Protein AF-A0A7R9FS20-F1 (afdb_monomer)

Secondary structure (DSSP, 8-state):
-B-STTS-SPPPEEPTTGGGS-TTEEEEESTTSEEEEEEEEEEETTEEEEEEEEEESSTT--EEEEEE-TTS-EE-S-SSS-SSTT--TTSS----EEEEE--TTSSTT-SS---EEEETTSEEEE--TTS--EEEESSSSTTEEEEEE-S-BTTB---TTSPPEEEEEEEE-SSHHHHHHHHS-----S-TTS-TT---TT-----S--S--SHHHHHHHHHHHHHHH-GGG--S-----TT-

Foldseek 3Di:
DAWQPPLPPDDWDWDPCPVVDDPQWTWTDSPQAKIWIWGFDDCDPQKTKIKIKMWGSDFQRKTKDKDALPPWFKDDLADLDDGRQQPDPPPPDRNWDEWDKSDACDDRRHHDGFQWMATQQFKMKHFDPVATWTWIACYPDHNIIMIMDGDDDPPDHDPRPDMHMGMMMMMGGNGNVVCCVPVPPPPCPPDPPDPPPPDDPPDDDPPDDQPDPDPVSVVVVQVVCCVVPNPVPRDPDDDDDPVD

Mean predicted aligned error: 13.97 Å

Organism: NCBI:txid69355

Structure (mmCIF, N/CA/C/O backbone):
data_AF-A0A7R9FS20-F1
#
_entry.id   AF-A0A7R9FS20-F1
#
loop_
_atom_site.group_PDB
_atom_site.id
_atom_site.type_symbol
_atom_site.label_atom_id
_atom_site.label_alt_id
_atom_site.label_comp_id
_atom_site.label_asym_id
_atom_site.label_entity_id
_atom_site.label_seq_id
_atom_site.pdbx_PDB_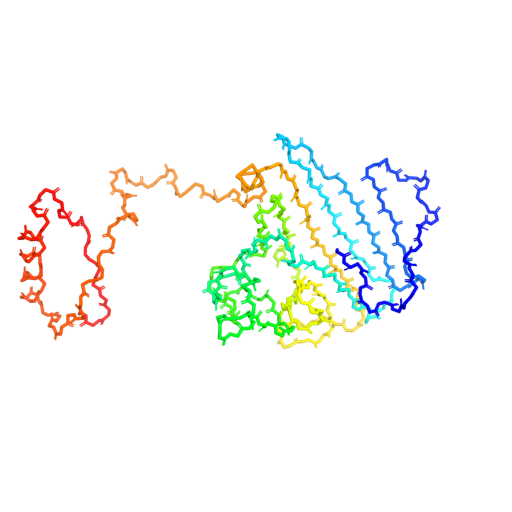ins_code
_atom_site.Cartn_x
_atom_site.Cartn_y
_atom_site.Cartn_z
_atom_site.occupancy
_atom_site.B_iso_or_equiv
_atom_site.auth_seq_id
_atom_site.auth_comp_id
_atom_site.auth_asym_id
_atom_site.auth_atom_id
_atom_site.pdbx_PDB_model_num
ATOM 1 N N . MET A 1 1 ? 0.265 -12.684 -0.802 1.00 81.12 1 MET A N 1
ATOM 2 C CA . MET A 1 1 ? -0.483 -11.512 -0.305 1.00 81.12 1 MET A CA 1
ATOM 3 C C . MET A 1 1 ? -1.333 -11.997 0.846 1.00 81.12 1 MET A C 1
ATOM 5 O O . MET A 1 1 ? -1.992 -13.017 0.682 1.00 81.12 1 MET A O 1
ATOM 9 N N . HIS A 1 2 ? -1.254 -11.333 1.994 1.00 85.38 2 HIS A N 1
ATOM 10 C CA . HIS A 1 2 ? -2.015 -11.657 3.199 1.00 85.38 2 HIS A CA 1
ATOM 11 C C . HIS A 1 2 ? -2.967 -10.495 3.482 1.00 85.38 2 HIS A C 1
ATOM 13 O O . HIS A 1 2 ? -2.518 -9.364 3.654 1.00 85.38 2 HIS A O 1
ATOM 19 N N . LEU A 1 3 ? -4.266 -10.784 3.455 1.00 88.12 3 LEU A N 1
ATOM 20 C CA . LEU A 1 3 ? -5.351 -9.815 3.598 1.00 88.12 3 LEU A CA 1
ATOM 21 C C . LEU A 1 3 ? -5.913 -9.837 5.022 1.00 88.12 3 LEU A C 1
ATOM 23 O O . LEU A 1 3 ? -6.064 -10.919 5.592 1.00 88.12 3 LEU A O 1
ATOM 27 N N . GLY A 1 4 ? -6.270 -8.675 5.570 1.00 86.44 4 GLY A N 1
ATOM 28 C CA . GLY A 1 4 ? -6.985 -8.582 6.847 1.00 86.44 4 GLY A CA 1
ATOM 29 C C . GLY A 1 4 ? -6.165 -9.063 8.048 1.00 86.44 4 GLY A C 1
ATOM 30 O O . GLY A 1 4 ? -6.700 -9.651 8.993 1.00 86.44 4 GLY A O 1
ATOM 31 N N . MET A 1 5 ? -4.850 -8.851 8.005 1.00 87.50 5 MET A N 1
ATOM 32 C CA . MET A 1 5 ? -3.914 -9.261 9.050 1.00 87.50 5 MET A CA 1
ATOM 33 C C . MET A 1 5 ? -4.294 -8.623 10.392 1.00 87.50 5 MET A C 1
ATOM 35 O O . MET A 1 5 ? -4.347 -7.404 10.519 1.00 87.50 5 MET A O 1
ATOM 39 N N . GLY A 1 6 ? -4.507 -9.446 11.423 1.00 84.19 6 GLY A N 1
ATOM 40 C CA . GLY A 1 6 ? -4.863 -8.974 12.768 1.00 84.19 6 GLY A CA 1
ATOM 41 C C . GLY A 1 6 ? -6.366 -8.927 13.073 1.00 84.19 6 GLY A C 1
ATOM 42 O O . GLY A 1 6 ? -6.729 -8.699 14.224 1.00 84.19 6 GLY A O 1
ATOM 43 N N . LEU A 1 7 ? -7.250 -9.255 12.120 1.00 85.56 7 LEU A N 1
ATOM 44 C CA . LEU A 1 7 ? -8.707 -9.309 12.350 1.00 85.56 7 LEU A CA 1
ATOM 45 C C . LEU A 1 7 ? -9.173 -10.516 13.202 1.00 85.56 7 LEU A C 1
ATOM 47 O O . LEU A 1 7 ? -10.363 -10.672 13.499 1.00 85.56 7 LEU A O 1
ATOM 51 N N . GLY A 1 8 ? -8.233 -11.327 13.694 1.00 69.12 8 GLY A N 1
ATOM 52 C CA . GLY A 1 8 ? -8.472 -12.608 14.363 1.00 69.12 8 GLY A CA 1
ATOM 53 C C . GLY A 1 8 ? -8.494 -13.737 13.336 1.00 69.12 8 GLY A C 1
ATOM 54 O O . GLY A 1 8 ? -9.035 -13.549 12.256 1.00 69.12 8 GLY A O 1
ATOM 55 N N . GLY A 1 9 ? -7.864 -14.873 13.660 1.00 59.88 9 GLY A N 1
ATOM 56 C CA . GLY A 1 9 ? -7.482 -15.964 12.741 1.00 59.88 9 GLY A CA 1
ATOM 57 C C . GLY A 1 9 ? -8.604 -16.734 12.027 1.00 59.88 9 GLY A C 1
ATOM 58 O O . GLY A 1 9 ? -8.406 -17.885 11.654 1.00 59.88 9 GLY A O 1
ATOM 59 N N . ASP A 1 10 ? -9.768 -16.125 11.841 1.00 60.00 10 ASP A N 1
ATOM 60 C CA . ASP A 1 10 ? -10.821 -16.614 10.969 1.00 60.00 10 ASP A CA 1
ATOM 61 C C . ASP A 1 10 ? -10.577 -16.110 9.539 1.00 60.00 10 ASP A C 1
ATOM 63 O O . ASP A 1 10 ? -10.312 -14.927 9.315 1.00 60.00 10 ASP A O 1
ATOM 67 N N . ALA A 1 11 ? -10.676 -17.007 8.559 1.00 69.81 11 ALA A N 1
ATOM 68 C CA . ALA A 1 11 ? -10.697 -16.613 7.156 1.00 69.81 11 ALA A CA 1
ATOM 69 C C . ALA A 1 11 ? -11.944 -15.756 6.875 1.00 69.81 11 ALA A C 1
ATOM 71 O O . ALA A 1 11 ? -13.022 -16.032 7.409 1.00 69.81 11 ALA A O 1
ATOM 72 N N . GLY A 1 12 ? -11.798 -14.733 6.031 1.00 77.50 12 GLY A N 1
ATOM 73 C CA . GLY A 1 12 ? -12.931 -13.938 5.567 1.00 77.50 12 GLY A CA 1
ATOM 74 C C . GLY A 1 12 ? -13.956 -14.827 4.871 1.00 77.50 12 GLY A C 1
ATOM 75 O O . GLY A 1 12 ? -13.600 -15.684 4.061 1.00 77.50 12 GLY A O 1
ATOM 76 N N . LEU A 1 13 ? -15.230 -14.643 5.206 1.00 85.25 13 LEU A N 1
ATOM 77 C CA . LEU A 1 13 ? -16.336 -15.366 4.584 1.00 85.25 13 LEU A CA 1
ATOM 78 C C . LEU A 1 13 ? -16.954 -14.503 3.491 1.00 85.25 13 LEU A C 1
ATOM 80 O O . LEU A 1 13 ? -17.010 -13.284 3.635 1.00 85.25 13 LEU A O 1
ATOM 84 N N . LEU A 1 14 ? -17.455 -15.122 2.420 1.00 85.00 14 LEU A N 1
ATOM 85 C CA . LEU A 1 14 ? -18.221 -14.397 1.406 1.00 85.00 14 LEU A CA 1
ATOM 86 C C . LEU A 1 14 ? -19.416 -13.687 2.050 1.00 85.00 14 LEU A C 1
ATOM 88 O O . LEU A 1 14 ? -20.112 -14.251 2.899 1.00 85.00 14 LEU A O 1
ATOM 92 N N . CYS A 1 15 ? -19.666 -12.452 1.629 1.00 84.81 15 CYS A N 1
ATOM 93 C CA . CYS A 1 15 ? -20.813 -11.692 2.106 1.00 84.81 15 CYS A CA 1
ATOM 94 C C . CYS A 1 15 ? -22.130 -12.366 1.691 1.00 84.81 15 CYS A C 1
ATOM 96 O O . CYS A 1 15 ? -22.257 -12.885 0.583 1.00 84.81 15 CYS A O 1
ATOM 98 N N . LEU A 1 16 ? -23.161 -12.273 2.538 1.00 72.06 16 LEU A N 1
ATOM 99 C CA . LEU A 1 16 ? -24.492 -12.835 2.252 1.00 72.06 16 LEU A CA 1
ATOM 100 C C . LEU A 1 16 ? -25.106 -12.308 0.941 1.00 72.06 16 LEU A C 1
ATOM 102 O O . LEU A 1 16 ? -25.859 -13.018 0.284 1.00 72.06 16 LEU A O 1
ATOM 106 N N . ARG A 1 17 ? -24.763 -11.072 0.550 1.00 67.31 17 ARG A N 1
ATOM 107 C CA . ARG A 1 17 ? -25.214 -10.419 -0.690 1.00 67.31 17 ARG A CA 1
ATOM 108 C C . ARG A 1 17 ? -24.278 -10.608 -1.887 1.00 67.31 17 ARG A C 1
ATOM 110 O O . ARG A 1 17 ? -24.444 -9.926 -2.887 1.00 67.31 17 ARG A O 1
ATOM 117 N N . GLN A 1 18 ? -23.338 -11.553 -1.836 1.00 64.06 18 GLN A N 1
ATOM 118 C CA . GLN A 1 18 ? -22.478 -11.848 -2.990 1.00 64.06 18 GLN A CA 1
ATOM 119 C C . GLN A 1 18 ? -23.288 -12.202 -4.252 1.00 64.06 18 GLN A C 1
ATOM 121 O O . GLN A 1 18 ? -22.828 -11.957 -5.357 1.00 64.06 18 GLN A O 1
ATOM 126 N N . MET A 1 19 ? -24.510 -12.728 -4.101 1.00 55.50 19 MET A N 1
ATOM 127 C CA . MET A 1 19 ? -25.401 -13.054 -5.223 1.00 55.50 19 MET A CA 1
ATOM 128 C C . MET A 1 19 ? -25.997 -11.823 -5.939 1.00 55.50 19 MET A C 1
ATOM 130 O O . MET A 1 19 ? -26.612 -11.992 -6.986 1.00 55.50 19 MET A O 1
ATOM 134 N N . GLU A 1 20 ? -25.847 -10.614 -5.384 1.00 60.91 20 GLU A N 1
ATOM 135 C CA . GLU A 1 20 ? -26.300 -9.343 -5.981 1.00 60.91 20 GLU A CA 1
ATOM 136 C C . GLU A 1 20 ? -25.153 -8.531 -6.608 1.00 60.91 20 GLU A C 1
ATOM 138 O O . GLU A 1 20 ? -25.411 -7.499 -7.226 1.00 60.91 20 GLU A O 1
ATOM 143 N N . LEU A 1 21 ? -23.902 -8.965 -6.424 1.00 64.00 21 LEU A N 1
ATOM 144 C CA . LEU A 1 21 ? -22.720 -8.298 -6.967 1.00 64.00 21 LEU A CA 1
ATOM 145 C C . LEU A 1 21 ? -22.446 -8.773 -8.397 1.00 64.00 21 LEU A C 1
ATOM 147 O O . LEU A 1 21 ? -22.788 -9.902 -8.760 1.00 64.00 21 LEU A O 1
ATOM 151 N N . ASP A 1 22 ? -21.841 -7.904 -9.205 1.00 68.50 22 ASP A N 1
ATOM 152 C CA . ASP A 1 22 ? -21.442 -8.262 -10.568 1.00 68.50 22 ASP A CA 1
ATOM 153 C C . ASP A 1 22 ? -20.325 -9.327 -10.545 1.00 68.50 22 ASP A C 1
ATOM 155 O O . ASP A 1 22 ? -19.654 -9.525 -9.529 1.00 68.50 22 ASP A O 1
ATOM 159 N N . TYR A 1 23 ? -20.087 -10.017 -11.665 1.00 66.38 23 TYR A N 1
ATOM 160 C CA . TYR A 1 23 ? -19.041 -11.054 -11.761 1.00 66.38 23 TYR A CA 1
ATOM 161 C C . TYR A 1 23 ? -17.629 -10.525 -11.456 1.00 66.38 23 TYR A C 1
ATOM 163 O O . TYR A 1 23 ? -16.744 -11.295 -11.081 1.00 66.38 23 TYR A O 1
ATOM 171 N N . ASP A 1 24 ? -17.447 -9.216 -11.592 1.00 75.25 24 ASP A N 1
ATOM 172 C CA . ASP A 1 24 ? -16.195 -8.491 -11.407 1.00 75.25 24 ASP A CA 1
ATOM 173 C C . ASP A 1 24 ? -16.013 -7.938 -9.980 1.00 75.25 24 ASP A C 1
ATOM 175 O O . ASP A 1 24 ? -15.062 -7.195 -9.711 1.00 75.25 24 ASP A O 1
ATOM 179 N N . GLU A 1 25 ? -16.906 -8.302 -9.053 1.00 81.19 25 GLU A N 1
ATOM 180 C CA . GLU A 1 25 ? -16.919 -7.818 -7.676 1.00 81.19 25 GLU A CA 1
ATOM 181 C C . GLU A 1 25 ? -16.929 -8.965 -6.651 1.00 81.19 25 GLU A C 1
ATOM 183 O O . GLU A 1 25 ? -17.726 -9.902 -6.697 1.00 81.19 25 GLU A O 1
ATOM 188 N N . LEU A 1 26 ? -16.048 -8.875 -5.657 1.00 84.88 26 LEU A N 1
ATOM 189 C CA . LEU A 1 26 ? -15.934 -9.818 -4.547 1.00 84.88 26 LEU A CA 1
ATOM 190 C C . LEU A 1 26 ? -16.144 -9.087 -3.223 1.00 84.88 26 LEU A C 1
ATOM 192 O O . LEU A 1 26 ? -15.509 -8.069 -2.962 1.00 84.88 26 LEU A O 1
ATOM 196 N N . CYS A 1 27 ? -16.975 -9.649 -2.351 1.00 87.75 27 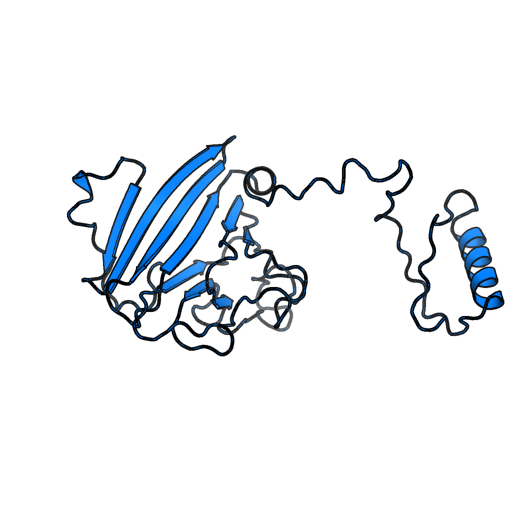CYS A N 1
ATOM 197 C CA . CYS A 1 27 ? -17.179 -9.162 -0.996 1.00 87.75 27 CYS A CA 1
ATOM 198 C C . CYS A 1 27 ? -16.848 -10.248 0.027 1.00 87.75 27 CYS A C 1
ATOM 200 O O . CYS A 1 27 ? -17.404 -11.350 -0.007 1.00 87.75 27 CYS A O 1
ATOM 202 N N . MET A 1 28 ? -15.979 -9.909 0.978 1.00 87.62 28 MET A N 1
ATOM 203 C CA . MET A 1 28 ? -15.621 -10.760 2.111 1.00 87.62 28 MET A CA 1
ATOM 204 C C . MET A 1 28 ? -15.824 -10.026 3.435 1.00 87.62 28 MET A C 1
ATOM 206 O O . MET A 1 28 ? -15.574 -8.828 3.532 1.00 87.62 28 MET A O 1
ATOM 210 N N . GLU A 1 29 ? -16.244 -10.738 4.476 1.00 88.69 29 GLU A N 1
ATOM 211 C CA . GLU A 1 29 ? -16.483 -10.190 5.809 1.00 88.69 29 GLU A CA 1
ATOM 212 C C . GLU A 1 29 ? -15.820 -11.034 6.907 1.00 88.69 29 GLU A C 1
ATOM 214 O O . GLU A 1 29 ? -15.874 -12.266 6.903 1.00 88.69 29 GLU A O 1
ATOM 219 N N . TRP A 1 30 ? -15.235 -10.352 7.894 1.00 89.81 30 TRP A N 1
ATOM 220 C CA . TRP A 1 30 ? -14.605 -10.948 9.072 1.00 89.81 30 TRP A CA 1
ATOM 221 C C . TRP A 1 30 ? -15.510 -10.823 10.295 1.00 89.81 30 TRP A C 1
ATOM 223 O O . TRP A 1 30 ? -15.306 -9.950 11.137 1.00 89.81 30 TRP A O 1
ATOM 233 N N . LYS A 1 31 ? -16.524 -11.697 10.391 1.00 84.94 31 LYS A N 1
ATOM 234 C CA . LYS A 1 31 ? -17.431 -11.838 11.554 1.00 84.94 31 LYS A CA 1
ATOM 235 C C . LYS A 1 31 ? -17.919 -10.492 12.123 1.00 84.94 31 LYS A C 1
ATOM 237 O O . LYS A 1 31 ? -17.830 -10.257 13.327 1.00 84.94 31 LYS A O 1
ATOM 242 N N . GLY A 1 32 ? -18.386 -9.591 11.259 1.00 85.06 32 GLY A N 1
ATOM 243 C CA . GLY A 1 32 ? -18.883 -8.281 11.679 1.00 85.06 32 GLY A CA 1
ATOM 244 C C . GLY A 1 32 ? -17.826 -7.289 12.184 1.00 85.06 32 GLY A C 1
ATOM 245 O O . GLY A 1 32 ? -18.211 -6.274 12.749 1.00 85.06 32 GLY A O 1
ATOM 246 N N . LYS A 1 33 ? -16.520 -7.543 12.006 1.00 89.50 33 LYS A N 1
ATOM 247 C CA . LYS A 1 33 ? -15.437 -6.600 12.357 1.00 89.50 33 LYS A CA 1
ATOM 248 C C . LYS A 1 33 ? -15.048 -5.693 11.198 1.00 89.50 33 LYS A C 1
ATOM 250 O O . LYS A 1 33 ? -14.906 -4.487 11.367 1.00 89.50 33 LYS A O 1
ATOM 255 N N . ALA A 1 34 ? -14.883 -6.284 10.021 1.00 92.44 34 ALA A N 1
ATOM 256 C CA . ALA A 1 34 ? -14.454 -5.596 8.815 1.00 92.44 34 ALA A CA 1
ATOM 257 C C . ALA A 1 34 ? -15.041 -6.273 7.583 1.00 92.44 34 ALA A C 1
ATOM 259 O O . ALA A 1 34 ? -15.314 -7.479 7.594 1.00 92.44 34 ALA A O 1
ATOM 260 N N . ARG A 1 35 ? -15.183 -5.495 6.516 1.00 92.88 35 ARG A N 1
ATOM 261 C CA . ARG A 1 35 ? -15.602 -5.968 5.205 1.00 92.88 35 ARG A CA 1
ATOM 262 C C . ARG A 1 35 ? -14.622 -5.489 4.144 1.00 92.88 35 ARG A C 1
ATOM 264 O O . ARG A 1 35 ? -14.242 -4.323 4.150 1.00 92.88 35 ARG A O 1
ATOM 271 N N . LEU A 1 36 ? -14.247 -6.385 3.242 1.00 91.00 36 LEU A N 1
ATOM 272 C CA . LEU A 1 36 ? -13.442 -6.098 2.066 1.00 91.00 36 LEU A CA 1
ATOM 273 C C . LEU A 1 36 ? -14.316 -6.212 0.823 1.00 91.00 36 LEU A C 1
ATOM 275 O O . LEU A 1 36 ? -14.930 -7.253 0.591 1.00 91.00 36 LEU A O 1
ATOM 279 N N . TYR A 1 37 ? -14.303 -5.164 0.012 1.00 90.75 37 TYR A N 1
ATOM 280 C CA . TYR A 1 37 ? -14.800 -5.171 -1.353 1.00 90.75 37 TYR A CA 1
ATOM 281 C C . TYR A 1 37 ? -13.616 -5.145 -2.316 1.00 90.75 37 TYR A C 1
ATOM 283 O O . TYR A 1 37 ? -12.737 -4.292 -2.192 1.00 90.75 37 TYR A O 1
ATOM 291 N N . VAL A 1 38 ? -13.594 -6.067 -3.271 1.00 88.62 38 VAL A N 1
ATOM 292 C CA . VAL A 1 38 ? -12.627 -6.087 -4.367 1.00 88.62 38 VAL A CA 1
ATOM 293 C C . VAL A 1 38 ? -13.385 -5.915 -5.670 1.00 88.62 38 VAL A C 1
ATOM 295 O O . VAL A 1 38 ? -14.295 -6.693 -5.931 1.00 88.62 38 VAL A O 1
ATOM 298 N N . SER A 1 39 ? -13.024 -4.926 -6.482 1.00 87.56 39 SER A N 1
ATOM 299 C CA . SER A 1 39 ? -13.649 -4.706 -7.790 1.00 87.56 39 SER A CA 1
ATOM 300 C C . SER A 1 39 ? -12.614 -4.571 -8.899 1.00 87.56 39 SER A C 1
ATOM 302 O O . SER A 1 39 ? -11.577 -3.924 -8.727 1.00 87.56 39 SER A O 1
ATOM 304 N N . LEU A 1 40 ? -12.880 -5.183 -10.052 1.00 83.38 40 LEU A N 1
ATOM 305 C CA . LEU A 1 40 ? -12.096 -4.958 -11.264 1.00 83.38 40 LEU A CA 1
ATOM 306 C C . LEU A 1 40 ? -12.483 -3.594 -11.849 1.00 83.38 40 LEU A C 1
ATOM 308 O O . LEU A 1 40 ? -13.635 -3.372 -12.206 1.00 83.38 40 LEU A O 1
ATOM 312 N N . GLN A 1 41 ? -11.535 -2.661 -11.940 1.00 76.62 41 GLN A N 1
ATOM 313 C CA . GLN A 1 41 ? -11.853 -1.306 -12.392 1.00 76.62 41 GLN A CA 1
ATOM 314 C C . GLN A 1 41 ? -11.804 -1.164 -13.912 1.00 76.62 41 GLN A C 1
ATOM 316 O O . GLN A 1 41 ? -12.786 -0.712 -14.492 1.00 76.62 41 GLN A O 1
ATOM 321 N N . GLN A 1 42 ? -10.692 -1.508 -14.576 1.00 66.81 42 GLN A N 1
ATOM 322 C CA . GLN A 1 42 ? -10.553 -1.365 -16.036 1.00 66.81 42 GLN A CA 1
ATOM 323 C C . GLN A 1 42 ? -9.505 -2.330 -16.614 1.00 66.81 42 GLN A C 1
ATOM 325 O O . GLN A 1 42 ? -8.470 -2.579 -15.994 1.00 66.81 42 GLN A O 1
ATOM 330 N N . HIS A 1 43 ? -9.763 -2.813 -17.836 1.00 66.88 43 HIS A N 1
ATOM 331 C CA . HIS A 1 43 ? -8.802 -3.518 -18.688 1.00 66.88 43 HIS A CA 1
ATOM 332 C C . HIS A 1 43 ? -8.286 -2.560 -19.773 1.00 66.88 43 HIS A C 1
ATOM 334 O O . HIS A 1 43 ? -8.839 -2.494 -20.873 1.00 66.88 43 HIS A O 1
ATOM 340 N N . ILE A 1 44 ? -7.257 -1.770 -19.462 1.00 64.81 44 ILE A N 1
ATOM 341 C CA . ILE A 1 44 ? -6.652 -0.847 -20.435 1.00 64.81 44 ILE A CA 1
ATOM 342 C C . ILE A 1 44 ? -5.398 -1.505 -20.995 1.00 64.81 44 ILE A C 1
ATOM 344 O O . ILE A 1 44 ? -4.459 -1.773 -20.254 1.00 64.81 44 ILE A O 1
ATOM 348 N N . SER A 1 45 ? -5.368 -1.762 -22.303 1.00 69.62 45 SER A N 1
ATOM 349 C CA . SER A 1 45 ? -4.137 -2.140 -23.018 1.00 69.62 45 SER A CA 1
ATOM 350 C C . SER A 1 45 ? -3.356 -3.319 -22.398 1.00 69.62 45 SER A C 1
ATOM 352 O O . SER A 1 45 ? -2.126 -3.301 -22.371 1.00 69.62 45 SER A O 1
ATOM 354 N N . GLY A 1 46 ? -4.054 -4.343 -21.887 1.00 74.56 46 GLY A N 1
ATOM 355 C CA . GLY A 1 46 ? -3.431 -5.516 -21.251 1.00 74.56 46 GLY A CA 1
ATOM 356 C C . GLY A 1 46 ? -3.020 -5.316 -19.786 1.00 74.56 46 GLY A C 1
ATOM 357 O O . GLY A 1 46 ? -2.289 -6.138 -19.240 1.00 74.56 46 GLY A O 1
ATOM 358 N N . VAL A 1 47 ? -3.474 -4.235 -19.146 1.00 81.44 47 VAL A N 1
ATOM 359 C CA . VAL A 1 47 ? -3.350 -4.002 -17.702 1.00 81.44 47 VAL A CA 1
ATOM 360 C C . VAL A 1 47 ? -4.670 -4.351 -17.022 1.00 81.44 47 VAL A C 1
ATOM 362 O O . VAL A 1 47 ? -5.720 -3.856 -17.428 1.00 81.44 47 VAL A O 1
ATOM 365 N N . GLN A 1 48 ? -4.616 -5.167 -15.969 1.00 83.12 48 GLN A N 1
ATOM 366 C CA . GLN A 1 48 ? -5.754 -5.477 -15.099 1.00 83.12 48 GLN A CA 1
ATOM 367 C C . GLN A 1 48 ? -5.573 -4.799 -13.746 1.00 83.12 48 GLN A C 1
ATOM 369 O O . GLN A 1 48 ? -4.563 -5.034 -13.082 1.00 83.12 48 GLN A O 1
ATOM 374 N N . CYS A 1 49 ? -6.547 -3.989 -13.332 1.00 85.38 49 CYS A N 1
ATOM 375 C CA . CYS A 1 49 ? -6.519 -3.261 -12.065 1.00 85.38 49 CYS A CA 1
ATOM 376 C C . CYS A 1 49 ? -7.659 -3.682 -11.141 1.00 85.38 49 CYS A C 1
ATOM 378 O O . CYS A 1 49 ? -8.828 -3.545 -11.494 1.00 85.38 49 CYS A O 1
ATOM 380 N N . TYR A 1 50 ? -7.302 -4.109 -9.936 1.00 87.69 50 TYR A N 1
ATOM 381 C CA . TYR A 1 50 ? -8.224 -4.482 -8.871 1.00 87.69 50 TYR A CA 1
ATOM 382 C C . TYR A 1 50 ? -8.186 -3.420 -7.782 1.00 87.69 50 TYR A C 1
ATOM 384 O O . TYR A 1 50 ? -7.108 -3.071 -7.300 1.00 87.69 50 TYR A O 1
ATOM 392 N N . ASN A 1 51 ? -9.343 -2.914 -7.380 1.00 90.12 51 ASN A N 1
ATOM 393 C CA . ASN A 1 51 ? -9.468 -2.006 -6.255 1.00 90.12 51 ASN A CA 1
ATOM 394 C C . ASN A 1 51 ? -9.895 -2.767 -5.009 1.00 90.12 51 ASN A C 1
ATOM 396 O O . ASN A 1 51 ? -10.900 -3.462 -5.041 1.00 90.12 51 ASN A O 1
ATOM 400 N N . PHE A 1 52 ? -9.156 -2.598 -3.922 1.00 92.12 52 PHE A N 1
ATOM 401 C CA . PHE A 1 52 ? -9.414 -3.187 -2.619 1.00 92.12 52 PHE A CA 1
ATOM 402 C C . PHE A 1 52 ? -9.898 -2.083 -1.689 1.00 92.12 52 PHE A C 1
ATOM 404 O O . PHE A 1 52 ? -9.175 -1.122 -1.436 1.00 92.12 52 PHE A O 1
ATOM 411 N N . MET A 1 53 ? -11.119 -2.221 -1.184 1.00 93.50 53 MET A N 1
ATOM 412 C CA . MET A 1 53 ? -11.749 -1.271 -0.277 1.00 93.50 53 MET A CA 1
ATOM 413 C C . MET A 1 53 ? -12.173 -1.987 1.001 1.00 93.50 53 MET A C 1
ATOM 415 O O . MET A 1 53 ? -13.160 -2.726 1.029 1.00 93.50 53 MET A O 1
ATOM 419 N N . TRP A 1 54 ? -11.417 -1.750 2.062 1.00 94.38 54 TRP A N 1
ATOM 420 C CA . TRP A 1 54 ? -11.754 -2.170 3.410 1.00 94.38 54 TRP A CA 1
ATOM 421 C C . TRP A 1 54 ? -12.629 -1.138 4.099 1.00 94.38 54 TRP A C 1
ATOM 423 O O . TRP A 1 54 ? -12.339 0.056 4.051 1.00 94.38 54 TRP A O 1
ATOM 433 N N . SER A 1 55 ? -13.644 -1.623 4.802 1.00 93.19 55 SER A N 1
ATOM 434 C CA . SER A 1 55 ? -14.509 -0.830 5.665 1.00 93.19 55 SER A CA 1
ATOM 435 C C . SER A 1 55 ? -14.634 -1.505 7.028 1.00 93.19 55 SER A C 1
ATOM 437 O O . SER A 1 55 ? -14.908 -2.709 7.122 1.00 93.19 55 SER A O 1
ATOM 439 N N . SER A 1 56 ? -14.410 -0.741 8.097 1.00 93.12 56 SER A N 1
ATOM 440 C CA . SER A 1 56 ? -14.637 -1.209 9.463 1.00 93.12 56 SER A CA 1
ATOM 441 C C . SER A 1 56 ? -16.131 -1.313 9.760 1.00 93.12 56 SER A C 1
ATOM 443 O O . SER A 1 56 ? -16.903 -0.404 9.476 1.00 93.12 56 SER A O 1
ATOM 445 N N . LEU A 1 57 ? -16.530 -2.412 10.392 1.00 91.62 57 LEU A N 1
ATOM 446 C CA . LEU A 1 57 ? -17.880 -2.626 10.925 1.00 91.62 57 LEU A CA 1
ATOM 447 C C . LEU A 1 57 ? -17.931 -2.410 12.447 1.00 91.62 57 LEU A C 1
ATOM 449 O O . LEU A 1 57 ? -19.005 -2.220 13.011 1.00 91.62 57 LEU A O 1
ATOM 453 N N . LEU A 1 58 ? -16.765 -2.395 13.102 1.00 90.56 58 LEU A N 1
ATOM 454 C CA . LEU A 1 58 ? -16.583 -1.982 14.491 1.00 90.56 58 LEU A CA 1
ATOM 455 C C . LEU A 1 58 ? -15.553 -0.856 14.565 1.00 90.56 58 LEU A C 1
ATOM 457 O O . LEU A 1 58 ? -14.538 -0.885 13.863 1.00 90.56 58 LEU A O 1
ATOM 461 N N . THR A 1 59 ? -15.788 0.107 15.453 1.00 87.25 59 THR A N 1
ATOM 462 C CA . THR A 1 59 ? -14.806 1.153 15.755 1.00 87.25 59 THR A CA 1
ATOM 463 C C . THR A 1 59 ? -13.506 0.535 16.265 1.00 87.25 59 THR A C 1
ATOM 465 O O . THR A 1 59 ? -13.500 -0.576 16.800 1.00 87.25 59 THR A O 1
ATOM 468 N N . GLN A 1 60 ? -12.384 1.230 16.067 1.00 85.31 60 GLN A N 1
ATOM 469 C CA . GLN A 1 60 ? -11.053 0.743 16.456 1.00 85.31 60 GLN A CA 1
ATOM 470 C C . GLN A 1 60 ? -10.578 -0.529 15.735 1.00 85.31 60 GLN A C 1
ATOM 472 O O . GLN A 1 60 ? -9.547 -1.095 16.096 1.00 85.31 60 GLN A O 1
ATOM 477 N N . THR A 1 61 ? -11.281 -0.969 14.688 1.00 90.12 61 THR A N 1
ATOM 478 C CA . THR A 1 61 ? -10.804 -2.061 13.834 1.00 90.12 61 THR A CA 1
ATOM 479 C C . THR A 1 61 ? -9.741 -1.535 12.879 1.00 90.12 61 THR A C 1
ATOM 481 O O . THR A 1 61 ? -10.047 -0.729 12.001 1.00 90.12 61 THR A O 1
ATOM 484 N N . GLU A 1 62 ? -8.503 -1.996 13.055 1.00 90.62 62 GLU A N 1
ATOM 485 C CA . GLU A 1 62 ? -7.398 -1.734 12.132 1.00 90.62 62 GLU A CA 1
ATOM 486 C C . GLU A 1 62 ? -7.478 -2.651 10.908 1.00 90.62 62 GLU A C 1
ATOM 488 O O . GLU A 1 62 ? -7.756 -3.846 11.037 1.00 90.62 62 GLU A O 1
ATOM 493 N N . HIS A 1 63 ? -7.150 -2.111 9.734 1.00 92.94 63 HIS A N 1
ATOM 494 C CA . HIS A 1 63 ? -6.959 -2.913 8.523 1.00 92.94 63 HIS A CA 1
ATOM 495 C C . HIS A 1 63 ? -5.480 -2.960 8.189 1.00 92.94 63 HIS A C 1
ATOM 497 O O . HIS A 1 63 ? -4.814 -1.920 8.187 1.00 92.94 63 HIS A O 1
ATOM 503 N N . ARG A 1 64 ? -4.968 -4.155 7.894 1.00 93.69 64 ARG A N 1
ATOM 504 C CA . ARG A 1 64 ? -3.585 -4.366 7.467 1.00 93.69 64 ARG A CA 1
ATOM 505 C C . ARG A 1 64 ? -3.526 -5.436 6.388 1.00 93.69 64 ARG A C 1
ATOM 507 O O . ARG A 1 64 ? -3.943 -6.567 6.622 1.00 93.69 64 ARG A O 1
ATOM 514 N N . ASP A 1 65 ? -2.904 -5.094 5.269 1.00 93.94 65 ASP A N 1
ATOM 515 C CA . ASP A 1 65 ? -2.624 -6.020 4.176 1.00 93.94 65 ASP A CA 1
ATOM 516 C C . ASP A 1 65 ? -1.129 -6.046 3.880 1.00 93.94 65 ASP A C 1
ATOM 518 O O . ASP A 1 65 ? -0.487 -4.997 3.831 1.00 93.94 65 ASP A O 1
ATOM 522 N N . CYS A 1 66 ? -0.576 -7.239 3.660 1.00 92.69 66 CYS A N 1
ATOM 523 C CA . CYS A 1 66 ? 0.852 -7.441 3.434 1.00 92.69 66 CYS A CA 1
ATOM 524 C C . CYS A 1 66 ? 1.139 -8.147 2.101 1.00 92.69 66 CYS A C 1
ATOM 526 O O . CYS A 1 66 ? 0.557 -9.180 1.749 1.00 92.69 66 CYS A O 1
ATOM 528 N N . PHE A 1 67 ? 2.089 -7.592 1.356 1.00 92.88 67 PHE A N 1
ATOM 529 C CA . PHE A 1 67 ? 2.532 -8.053 0.048 1.00 92.88 67 PHE A CA 1
ATOM 530 C C . PHE A 1 67 ? 3.916 -8.666 0.179 1.00 92.88 67 PHE A C 1
ATOM 532 O O . PHE A 1 67 ? 4.855 -7.997 0.603 1.00 92.88 67 PHE A O 1
ATOM 539 N N . SER A 1 68 ? 4.044 -9.936 -0.208 1.00 90.06 68 SER A N 1
ATOM 540 C CA . SER A 1 68 ? 5.343 -10.600 -0.210 1.00 90.06 68 SER A CA 1
ATOM 541 C C . SER A 1 68 ? 6.273 -9.906 -1.196 1.00 90.06 68 SER A C 1
ATOM 543 O O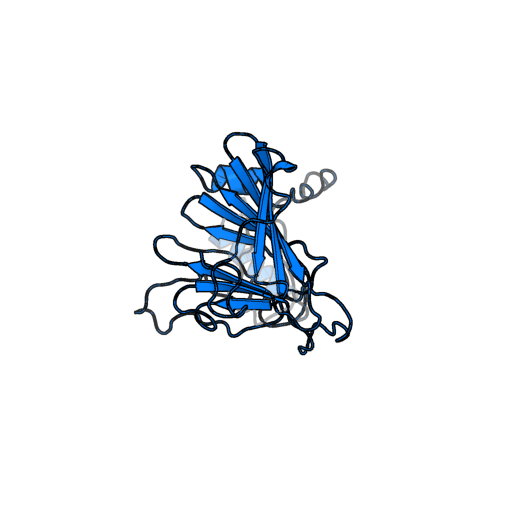 . SER A 1 68 ? 5.912 -9.669 -2.351 1.00 90.06 68 SER A O 1
ATOM 545 N N . LEU A 1 69 ? 7.484 -9.618 -0.734 1.00 88.38 69 LEU A N 1
ATOM 546 C CA . LEU A 1 69 ? 8.539 -9.042 -1.549 1.00 88.38 69 LEU A CA 1
ATOM 547 C C . LEU A 1 69 ? 9.414 -10.109 -2.224 1.00 88.38 69 LEU A C 1
ATOM 549 O O . LEU A 1 69 ? 10.369 -9.780 -2.925 1.00 88.38 69 LEU A O 1
ATOM 553 N N . ALA A 1 70 ? 9.112 -11.392 -2.020 1.00 86.56 70 ALA A N 1
ATOM 554 C CA . ALA A 1 70 ? 9.871 -12.490 -2.599 1.00 86.56 70 ALA A CA 1
ATOM 555 C C . ALA A 1 70 ? 9.678 -12.582 -4.124 1.00 86.56 70 ALA A C 1
ATOM 557 O O . ALA A 1 70 ? 8.608 -12.297 -4.658 1.00 86.56 70 ALA A O 1
ATOM 558 N N . GLY A 1 71 ? 10.723 -13.018 -4.833 1.00 83.38 71 GLY A N 1
ATOM 559 C CA . GLY A 1 71 ? 10.651 -13.347 -6.263 1.00 83.38 71 GLY A CA 1
ATOM 560 C C . GLY A 1 71 ? 10.626 -12.161 -7.236 1.00 83.38 71 GLY A C 1
ATOM 561 O O . GLY A 1 71 ? 10.599 -12.383 -8.443 1.00 83.38 71 GLY A O 1
ATOM 562 N N . ALA A 1 72 ? 10.670 -10.915 -6.757 1.00 85.06 72 ALA A N 1
ATOM 563 C CA . ALA A 1 72 ? 10.713 -9.720 -7.601 1.00 85.06 72 ALA A CA 1
ATOM 564 C C . ALA A 1 72 ? 11.428 -8.569 -6.892 1.00 85.06 72 ALA A C 1
ATOM 566 O O . ALA A 1 72 ? 11.393 -8.497 -5.675 1.00 85.06 72 ALA A O 1
ATOM 567 N N . SER A 1 73 ? 12.046 -7.644 -7.622 1.00 86.56 73 SER A N 1
ATOM 568 C CA . SER A 1 73 ? 12.595 -6.411 -7.049 1.00 86.56 73 SER A CA 1
ATOM 569 C C . SER A 1 73 ? 11.506 -5.349 -6.911 1.00 86.56 73 SER A C 1
ATOM 571 O O . SER A 1 73 ? 10.793 -5.071 -7.876 1.00 86.56 73 SER A O 1
ATOM 573 N N . TRP A 1 74 ? 11.400 -4.738 -5.732 1.00 87.44 74 TRP A N 1
ATOM 574 C CA . TRP A 1 74 ? 10.378 -3.735 -5.423 1.00 87.44 74 TRP A CA 1
ATOM 575 C C . TRP A 1 74 ? 10.948 -2.316 -5.306 1.00 87.44 74 TRP A C 1
ATOM 577 O O . TRP A 1 74 ? 12.024 -2.111 -4.743 1.00 87.44 74 TRP A O 1
ATOM 587 N N . TYR A 1 75 ? 10.213 -1.330 -5.826 1.00 87.69 75 TYR A N 1
ATOM 588 C CA . TYR A 1 75 ? 10.636 0.069 -5.954 1.00 87.69 75 TYR A CA 1
ATOM 589 C C . TYR A 1 75 ? 9.563 1.064 -5.489 1.00 87.69 75 TYR A C 1
ATOM 591 O O . TYR A 1 75 ? 8.371 0.800 -5.638 1.00 87.69 75 TYR A O 1
ATOM 599 N N . GLY A 1 76 ? 10.005 2.250 -5.050 1.00 85.69 76 GLY A N 1
ATOM 600 C CA . GLY A 1 76 ? 9.177 3.377 -4.592 1.00 85.69 76 GLY A CA 1
ATOM 601 C C . GLY A 1 76 ? 8.848 3.293 -3.101 1.00 85.69 76 GLY A C 1
ATOM 602 O O . GLY A 1 76 ? 8.582 2.213 -2.641 1.00 85.69 76 GLY A O 1
ATOM 603 N N . MET A 1 77 ? 8.963 4.383 -2.341 1.00 80.06 77 MET A N 1
ATOM 604 C CA . MET A 1 77 ? 8.442 4.744 -0.991 1.00 80.06 77 MET A CA 1
ATOM 605 C C . MET A 1 77 ? 8.967 6.178 -0.733 1.00 80.06 77 MET A C 1
ATOM 607 O O . MET A 1 77 ? 9.304 6.544 0.384 1.00 80.06 77 MET A O 1
ATOM 611 N N . GLY A 1 78 ? 9.102 6.982 -1.793 1.00 77.44 78 GLY A N 1
ATOM 612 C CA . GLY A 1 78 ? 9.811 8.261 -1.760 1.00 77.44 78 GLY A CA 1
ATOM 613 C C . GLY A 1 78 ? 11.320 8.174 -2.001 1.00 77.44 78 GLY A C 1
ATOM 614 O O . GLY A 1 78 ? 11.832 7.168 -2.492 1.00 77.44 78 GLY A O 1
ATOM 615 N N . ASP A 1 79 ? 12.011 9.274 -1.720 1.00 71.50 79 ASP A N 1
ATOM 616 C CA . ASP A 1 79 ? 13.435 9.511 -1.983 1.00 71.50 79 ASP A CA 1
ATOM 617 C C . ASP A 1 79 ? 14.339 9.269 -0.762 1.00 71.50 79 ASP A C 1
ATOM 619 O O . ASP A 1 79 ? 15.560 9.315 -0.886 1.00 71.50 79 ASP A O 1
ATOM 623 N N . GLY A 1 80 ? 13.758 8.962 0.402 1.00 68.56 80 GLY A N 1
ATOM 624 C CA . GLY A 1 80 ? 14.498 8.702 1.642 1.00 68.56 80 GLY A CA 1
ATOM 625 C C . GLY A 1 80 ? 15.103 7.300 1.786 1.00 68.56 80 GLY A C 1
ATOM 626 O O . GLY A 1 80 ? 15.730 7.022 2.807 1.00 68.56 80 GLY A O 1
ATOM 627 N N . PHE A 1 81 ? 14.929 6.407 0.804 1.00 75.81 81 PHE A N 1
ATOM 628 C CA . PHE A 1 81 ? 15.273 4.988 0.947 1.00 75.81 81 PHE A CA 1
ATOM 629 C C . PHE A 1 81 ? 16.080 4.418 -0.213 1.00 75.81 81 PHE A C 1
ATOM 631 O O . PHE A 1 81 ? 16.052 4.917 -1.340 1.00 75.81 81 PHE A O 1
ATOM 638 N N . THR A 1 82 ? 16.786 3.327 0.082 1.00 77.06 82 THR A N 1
ATOM 639 C CA . THR A 1 82 ? 17.609 2.609 -0.889 1.00 77.06 82 THR A CA 1
ATOM 640 C C . THR A 1 82 ? 16.777 1.560 -1.619 1.00 77.06 82 THR A C 1
ATOM 642 O O . THR A 1 82 ? 16.070 0.772 -1.001 1.00 77.06 82 THR A O 1
ATOM 645 N N . TRP A 1 83 ? 16.895 1.525 -2.947 1.00 77.81 83 TRP A N 1
ATOM 646 C CA . TRP A 1 83 ? 16.172 0.587 -3.811 1.00 77.81 83 TRP A CA 1
ATOM 647 C C . TRP A 1 83 ? 17.074 -0.547 -4.314 1.00 77.81 83 TRP A C 1
ATOM 649 O O . TRP A 1 83 ? 18.248 -0.295 -4.606 1.00 77.81 83 TRP A O 1
ATOM 659 N N . PRO A 1 84 ? 16.553 -1.769 -4.526 1.00 83.81 84 PRO A N 1
ATOM 660 C CA . PRO A 1 84 ? 15.177 -2.212 -4.256 1.00 83.81 84 PRO A CA 1
ATOM 661 C C . PRO A 1 84 ? 14.892 -2.448 -2.761 1.00 83.81 84 PRO A C 1
ATOM 663 O O . PRO A 1 84 ? 15.822 -2.656 -1.990 1.00 83.81 84 PRO A O 1
ATOM 666 N N . LEU A 1 85 ? 13.613 -2.460 -2.363 1.00 82.00 85 LEU A N 1
ATOM 667 C CA . LEU A 1 85 ? 13.191 -2.651 -0.957 1.00 82.00 85 LEU A CA 1
ATOM 668 C C . LEU A 1 85 ? 13.643 -3.968 -0.351 1.00 82.00 85 LEU A C 1
ATOM 670 O O . LEU A 1 85 ? 13.834 -4.077 0.850 1.00 82.00 85 LEU A O 1
ATOM 674 N N . ASN A 1 86 ? 13.757 -4.980 -1.194 1.00 78.50 86 ASN A N 1
ATOM 675 C CA . ASN A 1 86 ? 13.924 -6.363 -0.797 1.00 78.50 86 ASN A CA 1
ATOM 676 C C . ASN A 1 86 ? 15.310 -6.894 -1.162 1.00 78.50 86 ASN A C 1
ATOM 678 O O . ASN A 1 86 ? 15.441 -8.046 -1.577 1.00 78.50 86 ASN A O 1
ATOM 682 N N . ARG A 1 87 ? 16.339 -6.038 -1.072 1.00 68.31 87 ARG A N 1
ATOM 683 C CA . ARG A 1 87 ? 17.724 -6.466 -1.305 1.00 68.31 87 ARG A CA 1
ATOM 684 C C . ARG A 1 87 ? 18.051 -7.709 -0.464 1.00 68.31 87 ARG A C 1
ATOM 686 O O . ARG A 1 87 ? 17.624 -7.794 0.688 1.00 68.31 87 ARG A O 1
ATOM 693 N N . PRO A 1 88 ? 18.779 -8.680 -1.042 1.00 52.31 88 PRO A N 1
ATOM 694 C CA . PRO A 1 88 ? 19.065 -9.942 -0.380 1.00 52.31 88 PRO A CA 1
ATOM 695 C C . PRO A 1 88 ? 19.901 -9.730 0.886 1.00 52.31 88 PRO A C 1
ATOM 697 O O . PRO A 1 88 ? 20.810 -8.901 0.917 1.00 52.31 88 PRO A O 1
ATOM 700 N N . ALA A 1 89 ? 19.609 -10.524 1.917 1.00 45.84 89 ALA A N 1
ATOM 701 C CA . ALA A 1 89 ? 20.427 -10.609 3.119 1.00 45.84 89 ALA A CA 1
ATOM 702 C C . ALA A 1 89 ? 21.873 -10.974 2.728 1.00 45.84 89 ALA A C 1
ATOM 704 O O . ALA A 1 89 ? 22.113 -12.055 2.191 1.00 45.84 89 ALA A O 1
ATOM 705 N N . GLY A 1 90 ? 22.819 -10.058 2.950 1.00 49.53 90 GLY A N 1
ATOM 706 C CA . GLY A 1 90 ? 24.227 -10.243 2.578 1.00 49.53 90 GLY A CA 1
ATOM 707 C C . GLY A 1 90 ? 24.972 -8.962 2.192 1.00 49.53 90 GLY A C 1
ATOM 708 O O . GLY A 1 90 ? 26.195 -8.955 2.243 1.00 49.53 90 GLY A O 1
ATOM 709 N N . GLU A 1 91 ? 24.261 -7.875 1.879 1.00 55.44 91 GLU A N 1
ATOM 710 C CA . GLU A 1 91 ? 24.823 -6.517 1.815 1.00 55.44 91 GLU A CA 1
ATOM 711 C C . GLU A 1 91 ? 24.301 -5.702 3.017 1.00 55.44 91 GLU A C 1
ATOM 713 O O . GLU A 1 91 ? 23.285 -5.019 2.943 1.00 55.44 91 GLU A O 1
ATOM 718 N N . ASP A 1 92 ? 24.959 -5.886 4.164 1.00 49.28 92 ASP A N 1
ATOM 719 C CA . ASP A 1 92 ? 25.003 -5.075 5.399 1.00 49.28 92 ASP A CA 1
ATOM 720 C C . ASP A 1 92 ? 23.739 -4.507 6.086 1.00 49.28 92 ASP A C 1
ATOM 722 O O . ASP A 1 92 ? 23.893 -3.790 7.071 1.00 49.28 92 ASP A O 1
ATOM 726 N N . GLN A 1 93 ? 22.515 -4.866 5.689 1.00 49.34 93 GLN A N 1
ATOM 727 C CA . GLN A 1 93 ? 21.331 -5.087 6.556 1.00 49.34 93 GLN A CA 1
ATOM 728 C C . GLN A 1 93 ? 20.064 -5.210 5.692 1.00 49.34 93 GLN A C 1
ATOM 730 O O . GLN A 1 93 ? 19.933 -4.488 4.701 1.00 49.34 93 GLN A O 1
ATOM 735 N N . PRO A 1 94 ? 19.095 -6.073 6.059 1.00 53.56 94 PRO A N 1
ATOM 736 C CA . PRO A 1 94 ? 17.765 -6.002 5.471 1.00 53.56 94 PRO A CA 1
ATOM 737 C C . PRO A 1 94 ? 17.176 -4.613 5.738 1.00 53.56 94 PRO A C 1
ATOM 739 O O . PRO A 1 94 ? 17.218 -4.098 6.857 1.00 53.56 94 PRO A O 1
ATOM 742 N N . PHE A 1 95 ? 16.662 -3.983 4.686 1.00 71.94 95 PHE A N 1
ATOM 743 C CA . PHE A 1 95 ? 16.001 -2.693 4.787 1.00 71.94 95 PHE A CA 1
ATOM 744 C C . PHE A 1 95 ? 14.648 -2.887 5.485 1.00 71.94 95 PHE A C 1
ATOM 746 O O . PHE A 1 95 ? 13.655 -3.229 4.847 1.00 71.94 95 PHE A O 1
ATOM 753 N N . SER A 1 96 ? 14.628 -2.703 6.806 1.00 80.31 96 SER A N 1
ATOM 754 C CA . SER A 1 96 ? 13.411 -2.773 7.614 1.00 80.31 96 SER A CA 1
ATOM 755 C C . SER A 1 96 ? 12.893 -1.370 7.913 1.00 80.31 96 SER A C 1
ATOM 757 O O . SER A 1 96 ? 13.623 -0.490 8.376 1.00 80.31 96 SER A O 1
ATOM 759 N N . VAL A 1 97 ? 11.609 -1.159 7.641 1.00 84.81 97 VAL A N 1
ATOM 760 C CA . VAL A 1 97 ? 10.875 0.053 7.998 1.00 84.81 97 VAL A CA 1
ATOM 761 C C . VAL A 1 97 ? 9.790 -0.361 8.968 1.00 84.81 97 VAL A C 1
ATOM 763 O O . VAL A 1 97 ? 8.845 -1.058 8.599 1.00 84.81 97 VAL A O 1
ATOM 766 N N . ASN A 1 98 ? 9.912 0.094 10.213 1.00 88.12 98 ASN A N 1
ATOM 767 C CA . ASN A 1 98 ? 8.836 -0.046 11.185 1.00 88.12 98 ASN A CA 1
ATOM 768 C C . ASN A 1 98 ? 7.580 0.674 10.699 1.00 88.12 98 ASN A C 1
ATOM 770 O O . ASN A 1 98 ? 7.665 1.607 9.899 1.00 88.12 98 ASN A O 1
ATOM 774 N N . ARG A 1 99 ? 6.418 0.262 11.212 1.00 88.94 99 ARG A N 1
ATOM 775 C CA . ARG A 1 99 ? 5.131 0.907 10.933 1.00 88.94 99 ARG A CA 1
ATOM 776 C C . ARG A 1 99 ? 5.251 2.423 11.094 1.00 88.94 99 ARG A C 1
ATOM 778 O O . ARG A 1 99 ? 5.369 2.934 12.202 1.00 88.94 99 ARG A O 1
ATOM 785 N N . THR A 1 100 ? 5.244 3.135 9.972 1.00 87.88 100 THR A N 1
ATOM 786 C CA . THR A 1 100 ? 5.459 4.582 9.941 1.00 87.88 100 THR A CA 1
ATOM 787 C C . THR A 1 100 ? 4.369 5.242 9.114 1.00 87.88 100 THR A C 1
ATOM 789 O O . THR A 1 100 ? 4.007 4.758 8.041 1.00 87.88 100 THR A O 1
ATOM 792 N N . ALA A 1 101 ? 3.853 6.368 9.604 1.00 87.19 101 ALA A N 1
ATOM 793 C CA . ALA A 1 101 ? 2.871 7.163 8.883 1.00 87.19 101 ALA A CA 1
ATOM 794 C C . ALA A 1 101 ? 3.443 7.693 7.561 1.00 87.19 101 ALA A C 1
ATOM 796 O O . ALA A 1 101 ? 4.456 8.394 7.544 1.00 87.19 101 ALA A O 1
ATOM 797 N N . TYR A 1 102 ? 2.760 7.408 6.457 1.00 84.31 102 TYR A N 1
ATOM 798 C CA . TYR A 1 102 ? 3.144 7.836 5.120 1.00 84.31 102 TYR A CA 1
ATOM 799 C C . TYR A 1 102 ? 2.630 9.254 4.829 1.00 84.31 102 TYR A C 1
ATOM 801 O O . TYR A 1 102 ? 1.619 9.463 4.146 1.00 84.31 102 TYR A O 1
ATOM 809 N N . VAL A 1 103 ? 3.341 10.246 5.362 1.00 76.50 103 VAL A N 1
ATOM 810 C CA . VAL A 1 103 ? 2.985 11.668 5.259 1.00 76.50 103 VAL A CA 1
ATOM 811 C C . VAL A 1 103 ? 3.790 12.349 4.160 1.00 76.50 103 VAL A C 1
ATOM 813 O O . VAL A 1 103 ? 5.011 12.258 4.129 1.00 76.50 103 VAL A O 1
ATOM 816 N N . THR A 1 104 ? 3.122 13.075 3.261 1.00 67.19 104 THR A N 1
ATOM 817 C CA . THR A 1 104 ? 3.798 13.836 2.202 1.00 67.19 104 THR A CA 1
ATOM 818 C C . THR A 1 104 ? 4.521 15.072 2.746 1.00 67.19 104 THR A C 1
ATOM 820 O O . THR A 1 104 ? 3.904 15.875 3.438 1.00 67.19 104 THR A O 1
ATOM 823 N N . GLY A 1 105 ? 5.797 15.275 2.399 1.00 63.22 105 GLY A N 1
ATOM 824 C CA . GLY A 1 105 ? 6.586 16.450 2.783 1.00 63.22 105 GLY A CA 1
ATOM 825 C C . GLY A 1 105 ? 7.150 16.429 4.208 1.00 63.22 105 GLY A C 1
ATOM 826 O O . GLY A 1 105 ? 7.832 17.379 4.586 1.00 63.22 105 GLY A O 1
ATOM 827 N N . ALA A 1 106 ? 6.897 15.370 4.983 1.00 63.50 106 ALA A N 1
ATOM 828 C CA . ALA A 1 106 ? 7.402 15.192 6.341 1.00 63.50 106 ALA A CA 1
ATOM 829 C C . ALA A 1 106 ? 7.717 13.712 6.621 1.00 63.50 106 ALA A C 1
ATOM 831 O O . ALA A 1 106 ? 7.099 12.819 6.054 1.00 63.50 106 ALA A O 1
ATOM 832 N N . GLY A 1 107 ? 8.656 13.443 7.531 1.00 73.12 107 GLY A N 1
ATOM 833 C CA . GLY A 1 107 ? 9.020 12.076 7.920 1.00 73.12 107 GLY A CA 1
ATOM 834 C C . GLY A 1 107 ? 10.097 11.430 7.031 1.00 73.12 107 GLY A C 1
ATOM 835 O O . GLY A 1 107 ? 10.721 12.111 6.215 1.00 73.12 107 GLY A O 1
ATOM 836 N N . PRO A 1 108 ? 10.356 10.120 7.203 1.00 73.44 108 PRO A N 1
ATOM 837 C CA . PRO A 1 108 ? 11.524 9.451 6.620 1.00 73.44 108 PRO A CA 1
ATOM 838 C C . PRO A 1 108 ? 11.398 9.182 5.118 1.00 73.44 108 PRO A C 1
ATOM 840 O O . PRO A 1 108 ? 12.381 8.834 4.476 1.00 73.44 108 PRO A O 1
ATOM 843 N N . PHE A 1 109 ? 10.206 9.351 4.545 1.00 76.75 109 PHE A N 1
ATOM 844 C CA . PHE A 1 109 ? 9.945 9.042 3.142 1.00 76.75 109 PHE A CA 1
ATOM 845 C C . PHE A 1 109 ? 10.481 10.124 2.181 1.00 76.75 109 PHE A C 1
ATOM 847 O O . PHE A 1 109 ? 10.646 9.861 0.992 1.00 76.75 109 PHE A O 1
ATOM 854 N N . GLY A 1 110 ? 10.812 11.318 2.686 1.00 72.25 110 GLY A N 1
ATOM 855 C CA . GLY A 1 110 ? 11.391 12.414 1.906 1.00 72.25 110 GLY A CA 1
ATOM 856 C C . GLY A 1 110 ? 10.354 13.366 1.292 1.00 72.25 110 GLY A C 1
ATOM 857 O O . GLY A 1 110 ? 9.238 13.502 1.798 1.00 72.25 110 GLY A O 1
ATOM 858 N N . ARG A 1 111 ? 10.736 14.127 0.258 1.00 65.38 111 ARG A N 1
ATOM 859 C CA . ARG A 1 111 ? 9.926 15.253 -0.268 1.00 65.38 111 ARG A CA 1
ATOM 860 C C . ARG A 1 111 ? 9.163 14.907 -1.539 1.00 65.38 111 ARG A C 1
ATOM 862 O O . ARG A 1 111 ? 8.143 15.540 -1.814 1.00 65.38 111 ARG A O 1
ATOM 869 N N . ILE A 1 112 ? 9.626 13.923 -2.306 1.00 60.44 112 ILE A N 1
ATOM 870 C CA . ILE A 1 112 ? 8.961 13.491 -3.540 1.00 60.44 112 ILE A CA 1
ATOM 871 C C . ILE A 1 112 ? 8.167 12.236 -3.221 1.00 60.44 112 ILE A C 1
ATOM 873 O O . ILE A 1 112 ? 8.665 11.118 -3.333 1.00 60.44 112 ILE A O 1
ATOM 877 N N . LEU A 1 113 ? 6.916 12.425 -2.808 1.00 66.56 113 LEU A N 1
ATOM 878 C CA . LEU A 1 113 ? 6.120 11.325 -2.289 1.00 66.56 113 LEU A CA 1
ATOM 879 C C . LEU A 1 113 ? 5.032 10.899 -3.250 1.00 66.56 113 LEU A C 1
ATOM 881 O O . LEU A 1 113 ? 4.101 11.642 -3.542 1.00 66.56 113 LEU A O 1
ATOM 885 N N . ARG A 1 114 ? 5.187 9.662 -3.728 1.00 78.50 114 ARG A N 1
ATOM 886 C CA . ARG A 1 114 ? 4.146 8.906 -4.405 1.00 78.50 114 ARG A CA 1
ATOM 887 C C . ARG A 1 114 ? 3.856 7.660 -3.601 1.00 78.50 114 ARG A C 1
ATOM 889 O O . ARG A 1 114 ? 4.753 6.847 -3.395 1.00 78.50 114 ARG A O 1
ATOM 896 N N . ARG A 1 115 ? 2.594 7.496 -3.211 1.00 86.94 115 ARG A N 1
ATOM 897 C CA . ARG A 1 115 ? 2.064 6.291 -2.564 1.00 86.94 115 ARG A CA 1
ATOM 898 C C . ARG A 1 115 ? 1.878 5.184 -3.596 1.00 86.94 115 ARG A C 1
ATOM 900 O O . ARG A 1 115 ? 0.766 4.798 -3.949 1.00 86.94 115 ARG A O 1
ATOM 907 N N . THR A 1 116 ? 2.977 4.797 -4.229 1.00 87.81 116 THR A N 1
ATOM 908 C CA . THR A 1 116 ? 2.964 3.828 -5.317 1.00 87.81 116 THR A CA 1
ATOM 909 C C . THR A 1 116 ? 4.217 2.980 -5.275 1.00 87.81 116 THR A C 1
ATOM 911 O O . THR A 1 116 ? 5.329 3.512 -5.264 1.00 87.81 116 THR A O 1
ATOM 914 N N . TRP A 1 117 ? 4.008 1.671 -5.297 1.00 90.44 117 TRP A N 1
ATOM 915 C CA . TRP A 1 117 ? 5.049 0.657 -5.273 1.00 90.44 117 TRP A CA 1
ATOM 916 C C . TRP A 1 117 ? 5.033 -0.113 -6.577 1.00 90.44 117 TRP A C 1
ATOM 918 O O . TRP A 1 117 ? 3.969 -0.434 -7.101 1.00 90.44 117 TRP A O 1
ATOM 928 N N . TYR A 1 118 ? 6.216 -0.417 -7.088 1.00 90.19 118 TYR A N 1
ATOM 929 C CA . TYR A 1 118 ? 6.406 -1.080 -8.370 1.00 90.19 118 TYR A CA 1
ATOM 930 C C . TYR A 1 118 ? 7.178 -2.370 -8.152 1.00 90.19 118 TYR A C 1
ATOM 932 O O . TYR A 1 118 ? 8.230 -2.355 -7.520 1.00 90.19 118 TYR A O 1
ATOM 940 N N . SER A 1 119 ? 6.691 -3.462 -8.719 1.00 89.00 119 SER A N 1
ATOM 941 C CA . SER A 1 119 ? 7.362 -4.753 -8.725 1.00 89.00 119 SER A CA 1
ATOM 942 C C . SER A 1 119 ? 7.951 -5.034 -10.100 1.00 89.00 119 SER A C 1
ATOM 944 O O . SER A 1 119 ? 7.298 -4.831 -11.127 1.00 89.00 119 SER A O 1
ATOM 946 N N . SER A 1 120 ? 9.170 -5.570 -10.141 1.00 85.81 120 SER A N 1
ATOM 947 C CA . SER A 1 120 ? 9.783 -6.047 -11.384 1.00 85.81 120 SER A CA 1
ATOM 948 C C . SER A 1 120 ? 8.985 -7.174 -12.051 1.00 85.81 120 SER A C 1
ATOM 950 O O . SER A 1 120 ? 9.183 -7.415 -13.237 1.00 85.81 120 SER A O 1
ATOM 952 N N . ALA A 1 121 ? 8.072 -7.831 -11.324 1.00 86.00 121 ALA A N 1
ATOM 953 C CA . ALA A 1 121 ? 7.144 -8.830 -11.856 1.00 86.00 121 ALA A CA 1
ATOM 954 C C . ALA A 1 121 ? 5.915 -8.226 -12.566 1.00 86.00 121 ALA A C 1
ATOM 956 O O . ALA A 1 121 ? 4.979 -8.951 -12.880 1.00 86.00 121 ALA A O 1
ATOM 957 N N . GLY A 1 122 ? 5.887 -6.909 -12.805 1.00 84.44 122 GLY A N 1
ATOM 958 C CA . GLY A 1 122 ? 4.790 -6.266 -13.534 1.00 84.44 122 GLY A CA 1
ATOM 959 C C . GLY A 1 122 ? 3.561 -5.966 -12.676 1.00 84.44 122 GLY A C 1
ATOM 960 O O . GLY A 1 122 ? 2.472 -5.809 -13.215 1.00 84.44 122 GLY A O 1
ATOM 961 N N . ALA A 1 123 ? 3.727 -5.854 -11.356 1.00 88.69 123 ALA A N 1
ATOM 962 C CA . ALA A 1 123 ? 2.674 -5.419 -10.440 1.00 88.69 123 ALA A CA 1
ATOM 963 C C . ALA A 1 123 ? 2.926 -3.991 -9.936 1.00 88.69 123 ALA A C 1
ATOM 965 O O . ALA A 1 123 ? 4.072 -3.593 -9.709 1.00 88.69 123 ALA A O 1
ATOM 966 N N . VAL A 1 124 ? 1.857 -3.227 -9.734 1.00 90.00 124 VAL A N 1
ATOM 967 C CA . VAL A 1 124 ? 1.878 -1.888 -9.145 1.00 90.00 124 VAL A CA 1
ATOM 968 C C . VAL A 1 124 ? 0.813 -1.798 -8.070 1.00 90.00 124 VAL A C 1
ATOM 970 O O . VAL A 1 124 ? -0.335 -2.153 -8.313 1.00 90.00 124 VAL A O 1
ATOM 973 N N . ILE A 1 125 ? 1.192 -1.297 -6.899 1.00 91.56 125 ILE A N 1
ATOM 974 C CA . ILE A 1 125 ? 0.270 -0.993 -5.805 1.00 91.56 125 ILE A CA 1
ATOM 975 C C . ILE A 1 125 ? 0.163 0.521 -5.710 1.00 91.56 125 ILE A C 1
ATOM 977 O O . ILE A 1 125 ? 1.191 1.194 -5.646 1.00 91.56 125 ILE A O 1
ATOM 981 N N . HIS A 1 126 ? -1.049 1.060 -5.689 1.00 90.00 126 HIS A N 1
ATOM 982 C CA . HIS A 1 126 ? -1.313 2.489 -5.576 1.00 90.00 126 HIS A CA 1
ATOM 983 C C . HIS A 1 126 ? -2.290 2.764 -4.434 1.00 90.00 126 HIS A C 1
ATOM 985 O O . HIS A 1 126 ? -3.331 2.122 -4.352 1.00 90.00 126 HIS A O 1
ATOM 991 N N . VAL A 1 127 ? -1.974 3.736 -3.579 1.00 90.19 127 VAL A N 1
ATOM 992 C CA . VAL A 1 127 ? -2.871 4.205 -2.514 1.00 9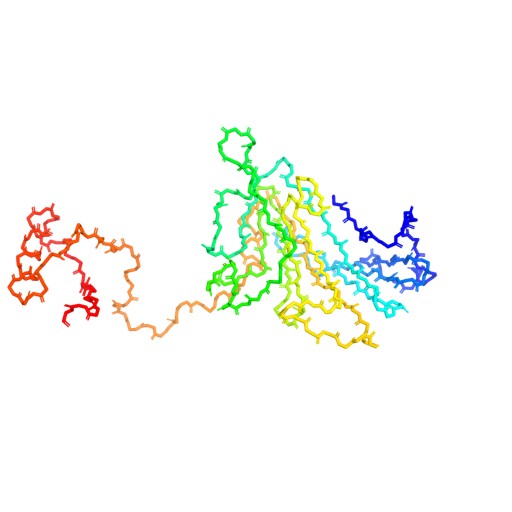0.19 127 VAL A CA 1
ATOM 993 C C . VAL A 1 127 ? -3.176 5.690 -2.755 1.00 90.19 127 VAL A C 1
ATOM 995 O O . VAL A 1 127 ? -2.227 6.468 -2.903 1.00 90.19 127 VAL A O 1
ATOM 998 N N . PRO A 1 128 ? -4.452 6.115 -2.768 1.00 85.88 128 PRO A N 1
ATOM 999 C CA . PRO A 1 128 ? -4.826 7.528 -2.856 1.00 85.88 128 PRO A CA 1
ATOM 1000 C C . PRO A 1 128 ? -4.194 8.384 -1.741 1.00 85.88 128 PRO A C 1
ATOM 1002 O O . PRO A 1 128 ? -3.855 7.886 -0.662 1.00 85.88 128 PRO A O 1
ATOM 1005 N N . TYR A 1 129 ? -3.994 9.683 -1.979 1.00 79.94 129 TYR A N 1
ATOM 1006 C CA . TYR A 1 129 ? -3.306 10.572 -1.022 1.00 79.94 129 TYR A CA 1
ATOM 1007 C C . TYR A 1 129 ? -4.201 11.039 0.125 1.00 79.94 129 TYR A C 1
ATOM 1009 O O . TYR A 1 129 ? -3.700 11.430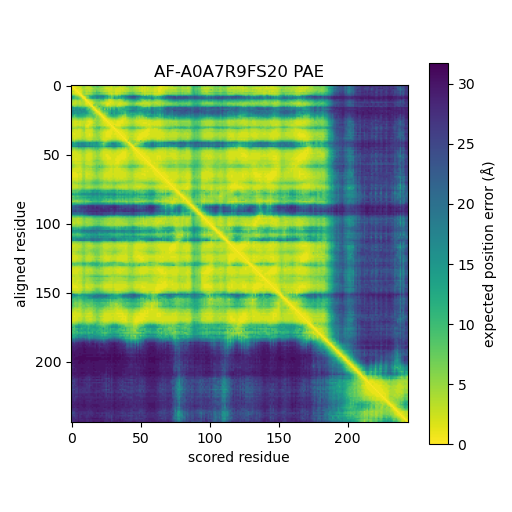 1.176 1.00 79.94 129 TYR A O 1
ATOM 1017 N N . GLU A 1 130 ? -5.511 10.987 -0.076 1.00 77.44 130 GLU A N 1
ATOM 1018 C CA . GLU A 1 130 ? -6.538 11.544 0.799 1.00 77.44 130 GLU A CA 1
ATOM 1019 C C . GLU A 1 130 ? -6.724 10.729 2.087 1.00 77.44 130 GLU A C 1
ATOM 1021 O O . GLU A 1 130 ? -7.343 11.202 3.035 1.00 77.44 130 GLU A O 1
ATOM 1026 N N . LEU A 1 131 ? -6.169 9.516 2.137 1.00 76.62 131 LEU A N 1
ATOM 1027 C CA . LEU A 1 131 ? -6.382 8.570 3.228 1.00 76.62 131 LEU A CA 1
ATOM 1028 C C . LEU A 1 131 ? -5.213 8.566 4.226 1.00 76.62 131 LEU A C 1
ATOM 1030 O O . LEU A 1 131 ? -4.056 8.752 3.830 1.00 76.62 131 LEU A O 1
ATOM 1034 N N . PRO A 1 132 ? -5.452 8.334 5.526 1.00 86.50 132 PRO A N 1
ATOM 1035 C CA . PRO A 1 132 ? -4.371 7.984 6.437 1.00 86.50 132 PRO A CA 1
ATOM 1036 C C . PRO A 1 132 ? -3.739 6.671 5.964 1.00 86.50 132 PRO A C 1
ATOM 1038 O O . PRO A 1 132 ? -4.439 5.759 5.538 1.00 86.50 132 PRO A O 1
ATOM 1041 N N . LEU A 1 133 ? -2.412 6.575 5.999 1.00 90.44 133 LEU A N 1
ATOM 1042 C CA . LEU A 1 133 ? -1.708 5.358 5.601 1.00 90.44 133 LEU A CA 1
ATOM 1043 C C . LEU A 1 133 ? -0.475 5.165 6.469 1.00 90.44 133 LEU A C 1
ATOM 1045 O O . LEU A 1 133 ? 0.330 6.082 6.622 1.00 90.44 133 LEU A O 1
ATOM 1049 N N . PHE A 1 134 ? -0.296 3.949 6.960 1.00 91.69 134 PHE A N 1
ATOM 1050 C CA . PHE A 1 134 ? 0.931 3.473 7.574 1.00 91.69 134 PHE A CA 1
ATOM 1051 C C . PHE A 1 134 ? 1.561 2.423 6.682 1.00 91.69 134 PHE A C 1
ATOM 1053 O O . PHE A 1 134 ? 0.868 1.590 6.097 1.00 91.69 134 PHE A O 1
ATOM 1060 N N . VAL A 1 135 ? 2.884 2.472 6.590 1.00 91.69 135 VAL A N 1
ATOM 1061 C CA . VAL A 1 135 ? 3.662 1.530 5.795 1.00 91.69 135 VAL A CA 1
ATOM 1062 C C . VAL A 1 135 ? 4.731 0.913 6.673 1.00 91.69 135 VAL A C 1
ATOM 1064 O O . VAL A 1 135 ? 5.391 1.618 7.439 1.00 91.69 135 VAL A O 1
ATOM 1067 N N . SER A 1 136 ? 4.897 -0.396 6.548 1.00 91.38 136 SER A N 1
ATOM 1068 C CA . SER A 1 136 ? 6.019 -1.129 7.119 1.00 91.38 136 SER A CA 1
ATOM 1069 C C . SER A 1 136 ? 6.645 -2.032 6.056 1.00 91.38 136 SER A C 1
ATOM 1071 O O . SER A 1 136 ? 5.978 -2.463 5.114 1.00 91.38 136 SER A O 1
ATOM 1073 N N . VAL A 1 137 ? 7.946 -2.271 6.170 1.00 90.69 137 VAL A N 1
ATOM 1074 C CA . VAL A 1 137 ? 8.705 -3.178 5.303 1.00 90.69 137 VAL A CA 1
ATOM 1075 C C . VAL A 1 137 ? 9.511 -4.083 6.205 1.00 90.69 137 VAL A C 1
ATOM 1077 O O . VAL A 1 137 ? 10.250 -3.576 7.042 1.00 90.69 137 VAL A O 1
ATOM 1080 N N . ASP A 1 138 ? 9.357 -5.395 6.045 1.00 88.62 138 ASP A N 1
ATOM 1081 C CA . ASP A 1 138 ? 10.124 -6.396 6.796 1.00 88.62 138 ASP A CA 1
ATOM 1082 C C . ASP A 1 138 ? 10.110 -6.128 8.317 1.00 88.62 138 ASP A C 1
ATOM 1084 O O . ASP A 1 138 ? 11.143 -6.109 8.985 1.00 88.62 138 ASP A O 1
ATOM 1088 N N . SER A 1 139 ? 8.928 -5.795 8.848 1.00 89.12 139 SER A N 1
ATOM 1089 C CA . SER A 1 139 ? 8.735 -5.402 10.252 1.00 89.12 139 SER A CA 1
ATOM 1090 C C . SER A 1 139 ? 7.475 -6.036 10.839 1.00 89.12 139 SER A C 1
ATOM 1092 O O . SER A 1 139 ? 7.575 -6.880 11.724 1.00 89.12 139 SER A O 1
ATOM 1094 N N . GLU A 1 140 ? 6.287 -5.693 10.325 1.00 88.62 140 GLU A N 1
ATOM 1095 C CA . GLU A 1 140 ? 5.033 -6.302 10.805 1.00 88.62 140 GLU A CA 1
ATOM 1096 C C . GLU A 1 140 ? 4.839 -7.731 10.289 1.00 88.62 140 GLU A C 1
ATOM 1098 O O . GLU A 1 140 ? 4.215 -8.545 10.961 1.00 88.62 140 GLU A O 1
ATOM 1103 N N . GLU A 1 141 ? 5.383 -8.025 9.109 1.00 88.88 141 GLU A N 1
ATOM 1104 C CA . GLU A 1 141 ? 5.436 -9.357 8.517 1.00 88.88 141 GLU A CA 1
ATOM 1105 C C . GLU A 1 141 ? 6.790 -9.518 7.805 1.00 88.88 141 GLU A C 1
ATOM 1107 O O . GLU A 1 141 ? 7.131 -8.677 6.959 1.00 88.88 141 GLU A O 1
ATOM 1112 N N . PRO A 1 142 ? 7.575 -10.567 8.115 1.00 89.19 142 PRO A N 1
ATOM 1113 C CA . PRO A 1 142 ? 8.876 -10.783 7.493 1.00 89.19 142 PRO A CA 1
ATOM 1114 C C . PRO A 1 142 ? 8.797 -10.869 5.964 1.00 89.19 142 PRO A C 1
ATOM 1116 O O . PRO A 1 142 ? 7.891 -11.482 5.391 1.00 89.19 142 PRO A O 1
ATOM 1119 N N . GLY A 1 143 ? 9.759 -10.249 5.285 1.00 88.31 143 GLY A N 1
ATOM 1120 C CA . GLY A 1 143 ? 9.882 -10.252 3.830 1.00 88.31 143 GLY A CA 1
ATOM 1121 C C . GLY A 1 143 ? 8.697 -9.621 3.095 1.00 88.31 143 GLY A C 1
ATOM 1122 O O . GLY A 1 143 ? 8.462 -9.955 1.930 1.00 88.31 143 GLY A O 1
ATOM 1123 N N . SER A 1 144 ? 7.932 -8.748 3.757 1.00 91.25 144 SER A N 1
ATOM 1124 C CA . SER A 1 144 ? 6.701 -8.177 3.211 1.00 91.25 144 SER A CA 1
ATOM 1125 C C . SER A 1 144 ? 6.649 -6.653 3.324 1.00 91.25 144 SER A C 1
ATOM 1127 O O . SER A 1 144 ? 7.202 -6.060 4.245 1.00 91.25 144 SER A O 1
ATOM 1129 N N . LEU A 1 145 ? 5.957 -6.023 2.375 1.00 92.31 145 LEU A N 1
ATOM 1130 C CA . LEU A 1 145 ? 5.495 -4.637 2.451 1.00 92.31 145 LEU A CA 1
ATOM 1131 C C . LEU A 1 145 ? 4.065 -4.651 2.984 1.00 92.31 145 LEU A C 1
ATOM 1133 O O . LEU A 1 14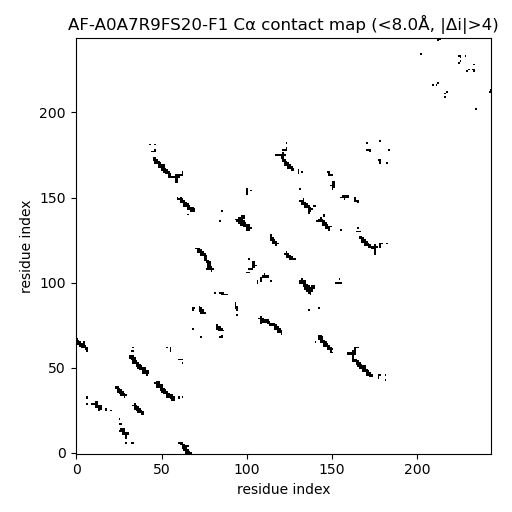5 ? 3.197 -5.239 2.341 1.00 92.31 145 LEU A O 1
ATOM 1137 N N . CYS A 1 146 ? 3.802 -3.990 4.106 1.00 94.38 146 CYS A N 1
ATOM 1138 C CA . CYS A 1 146 ? 2.462 -3.903 4.673 1.00 94.38 146 CYS A CA 1
ATOM 1139 C C . CYS A 1 146 ? 1.896 -2.488 4.578 1.00 94.38 146 CYS A C 1
ATOM 1141 O O . CYS A 1 146 ? 2.578 -1.503 4.864 1.00 94.38 146 CYS A O 1
ATOM 1143 N N . LEU A 1 147 ? 0.623 -2.414 4.199 1.00 94.94 147 LEU A N 1
ATOM 1144 C CA . LEU A 1 147 ? -0.206 -1.218 4.217 1.00 94.94 147 LEU A CA 1
ATOM 1145 C C . LEU A 1 147 ? -1.182 -1.347 5.379 1.00 94.94 147 LEU A C 1
ATOM 1147 O O . LEU A 1 147 ? -1.836 -2.381 5.505 1.00 94.94 147 LEU A O 1
ATOM 1151 N N . SER A 1 148 ? -1.300 -0.323 6.221 1.00 93.94 148 SER A N 1
ATOM 1152 C CA . SER A 1 148 ? -2.290 -0.345 7.295 1.00 93.94 148 SER A CA 1
ATOM 1153 C C . SER A 1 148 ? -2.905 1.007 7.617 1.00 93.94 148 SER A C 1
ATOM 1155 O O . SER A 1 148 ? -2.354 2.062 7.301 1.00 93.94 148 SER A O 1
ATOM 1157 N N . VAL A 1 149 ? -4.056 0.950 8.282 1.00 91.44 149 VAL A N 1
ATOM 1158 C CA . VAL A 1 149 ? -4.740 2.089 8.901 1.00 91.44 149 VAL A CA 1
ATOM 1159 C C . VAL A 1 149 ? -5.070 1.753 10.348 1.00 91.44 149 VAL A C 1
ATOM 1161 O O . VAL A 1 149 ? -5.492 0.637 10.649 1.00 91.44 149 VAL A O 1
ATOM 1164 N N . ALA A 1 150 ? -4.859 2.719 11.238 1.00 86.62 150 ALA A N 1
ATOM 1165 C CA . ALA A 1 150 ? -5.102 2.588 12.669 1.00 86.62 150 ALA A CA 1
ATOM 1166 C C . ALA A 1 150 ? -5.538 3.913 13.287 1.00 86.62 150 ALA A C 1
ATOM 1168 O O . ALA A 1 150 ? -5.276 4.989 12.739 1.00 86.62 150 ALA A O 1
ATOM 1169 N N . HIS A 1 151 ? -6.186 3.820 14.448 1.00 77.69 151 HIS A N 1
ATOM 1170 C CA . HIS A 1 151 ? -6.490 4.984 15.266 1.00 77.69 151 HIS A CA 1
ATOM 1171 C C . HIS A 1 151 ? -5.256 5.410 16.058 1.00 77.69 151 HIS A C 1
ATOM 1173 O O . HIS A 1 151 ? -4.533 4.576 16.586 1.00 77.69 151 HIS A O 1
ATOM 1179 N N . GLN A 1 152 ? -5.095 6.726 16.196 1.00 64.44 152 GLN A N 1
ATOM 1180 C CA . GLN A 1 152 ? -4.107 7.379 17.057 1.00 64.44 152 GLN A CA 1
ATOM 1181 C C . GLN A 1 152 ? -2.647 6.978 16.824 1.00 64.44 152 GLN A C 1
ATOM 1183 O O . GLN A 1 152 ? -2.046 6.229 17.583 1.00 64.44 152 GLN A O 1
ATOM 1188 N N . GLU A 1 153 ? -2.029 7.644 15.859 1.00 66.75 153 GLU A N 1
ATOM 1189 C CA . GLU A 1 153 ? -0.580 7.627 15.669 1.00 66.75 153 GLU A CA 1
ATOM 1190 C C . GLU A 1 153 ? -0.092 9.058 15.415 1.00 66.75 153 GLU A C 1
ATOM 1192 O O . GLU A 1 153 ? -0.877 9.940 15.054 1.00 66.75 153 GLU A O 1
ATOM 1197 N N . GLN A 1 154 ? 1.206 9.315 15.607 1.00 62.94 154 GLN A N 1
ATOM 1198 C CA . GLN A 1 154 ? 1.798 10.665 15.698 1.00 62.94 154 GLN A CA 1
ATOM 1199 C C . GLN A 1 154 ? 1.381 11.650 14.581 1.00 62.94 154 GLN A C 1
ATOM 1201 O O . GLN A 1 154 ? 1.376 12.861 14.803 1.00 62.94 154 GLN A O 1
ATOM 1206 N N . TYR A 1 155 ? 1.003 11.145 13.405 1.00 70.31 155 TYR A N 1
ATOM 1207 C CA . TYR A 1 155 ? 0.667 11.944 12.226 1.00 70.31 155 TYR A CA 1
ATOM 1208 C C . TYR A 1 155 ? -0.797 11.877 11.774 1.00 70.31 155 TYR A C 1
ATOM 1210 O O . TYR A 1 155 ? -1.240 12.774 11.059 1.00 70.31 155 TYR A O 1
ATOM 1218 N N . TYR A 1 156 ? -1.552 10.858 12.187 1.00 75.56 156 TYR A N 1
ATOM 1219 C CA . TYR A 1 156 ? -2.959 10.696 11.824 1.00 75.56 156 TYR A CA 1
ATOM 1220 C C . TYR A 1 156 ? -3.779 10.518 13.100 1.00 75.56 156 TYR A C 1
ATOM 1222 O O . TYR A 1 156 ? -3.694 9.501 13.787 1.00 75.56 156 TYR A O 1
ATOM 1230 N N . ARG A 1 157 ? -4.571 11.541 13.433 1.00 77.81 157 ARG A N 1
ATOM 1231 C CA . ARG A 1 157 ? -5.503 11.513 14.564 1.00 77.81 157 ARG A CA 1
ATOM 1232 C C . ARG A 1 157 ? -6.911 11.299 14.037 1.00 77.81 157 ARG A C 1
ATOM 1234 O O . ARG A 1 157 ? -7.632 12.261 13.803 1.00 77.81 157 ARG A O 1
ATOM 1241 N N . VAL A 1 158 ? -7.263 10.035 13.840 1.00 77.94 158 VAL A N 1
ATOM 1242 C CA . VAL A 1 158 ? -8.640 9.636 13.547 1.00 77.94 158 VAL A CA 1
ATOM 1243 C C . VAL A 1 158 ? -9.391 9.475 14.876 1.00 77.94 158 VAL A C 1
ATOM 1245 O O . VAL A 1 158 ? -8.898 8.732 15.738 1.00 77.94 158 VAL A O 1
ATOM 1248 N N . PRO A 1 159 ? -10.530 10.165 15.084 1.00 83.00 159 PRO A N 1
ATOM 1249 C CA . PRO A 1 159 ? -11.358 10.008 16.277 1.00 83.00 159 PRO A CA 1
ATOM 1250 C C . PRO A 1 159 ? -11.688 8.535 16.553 1.00 83.00 159 PRO A C 1
ATOM 1252 O O . PRO A 1 159 ? -11.943 7.793 15.606 1.00 83.00 159 PRO A O 1
ATOM 1255 N N . PRO A 1 160 ? -11.690 8.073 17.816 1.00 82.56 160 PRO A N 1
ATOM 1256 C CA . PRO A 1 160 ? -11.977 6.674 18.138 1.00 82.56 160 PRO A CA 1
ATOM 1257 C C . PRO A 1 160 ? -13.372 6.200 17.712 1.00 82.56 160 PRO A C 1
ATOM 1259 O O . PRO A 1 160 ? -13.584 4.995 17.612 1.00 82.56 160 PRO A O 1
ATOM 1262 N N . GLU A 1 161 ? -14.324 7.116 17.505 1.00 84.50 161 GLU A N 1
ATOM 1263 C CA . GLU A 1 161 ? -15.683 6.787 17.062 1.00 84.50 161 GLU A CA 1
ATOM 1264 C C . GLU A 1 161 ? -15.815 6.623 15.541 1.00 84.50 161 GLU A C 1
ATOM 1266 O O . GLU A 1 161 ? -16.846 6.139 15.073 1.00 84.50 161 GLU A O 1
ATOM 1271 N N . GLU A 1 162 ? -14.805 7.021 14.763 1.00 85.25 162 GLU A N 1
ATOM 1272 C CA . GLU A 1 162 ? -14.836 6.883 13.308 1.00 85.25 162 GLU A CA 1
ATOM 1273 C C . GLU A 1 162 ? -14.519 5.449 12.865 1.00 85.25 162 GLU A C 1
ATOM 1275 O O . GLU A 1 162 ? -13.776 4.707 13.509 1.00 85.25 162 GLU A O 1
ATOM 1280 N N . TYR A 1 163 ? -15.094 5.052 11.734 1.00 89.38 163 TYR A N 1
ATOM 1281 C CA . TYR A 1 163 ? -14.785 3.780 11.095 1.00 89.38 163 TYR A CA 1
ATOM 1282 C C . TYR A 1 163 ? -13.606 3.982 10.147 1.00 89.38 163 TYR A C 1
ATOM 1284 O O . TYR A 1 163 ? -13.625 4.883 9.311 1.00 89.38 163 TYR A O 1
ATOM 1292 N N . LEU A 1 164 ? -12.574 3.149 10.282 1.00 90.31 164 LEU A N 1
ATOM 1293 C CA . LEU A 1 164 ? -11.416 3.206 9.399 1.00 90.31 164 LEU A CA 1
ATOM 1294 C C . LEU A 1 164 ? -11.712 2.560 8.051 1.00 90.31 164 LEU A C 1
ATOM 1296 O O . LEU A 1 164 ? -12.360 1.513 7.961 1.00 90.31 164 LEU A O 1
ATOM 1300 N N . GLU A 1 165 ? -11.139 3.160 7.016 1.00 92.25 165 GLU A N 1
ATOM 1301 C CA . GLU A 1 165 ? -11.167 2.645 5.657 1.00 92.25 165 GLU A CA 1
ATOM 1302 C C . GLU A 1 165 ? -9.744 2.569 5.107 1.00 92.25 165 GLU A C 1
ATOM 1304 O O . GLU A 1 165 ? -8.942 3.492 5.275 1.00 92.25 165 GLU A O 1
ATOM 1309 N N . LEU A 1 166 ? -9.427 1.457 4.446 1.00 93.12 166 LEU A N 1
ATOM 1310 C CA . LEU A 1 166 ? -8.193 1.289 3.683 1.00 93.12 166 LEU A CA 1
ATOM 1311 C C . LEU A 1 166 ? -8.580 1.019 2.232 1.00 93.12 166 LEU A C 1
ATOM 1313 O O . LEU A 1 166 ? -9.216 0.011 1.938 1.00 93.12 166 LEU A O 1
ATOM 1317 N N . ASN A 1 167 ? -8.187 1.919 1.334 1.00 94.00 167 ASN A N 1
ATOM 1318 C CA . ASN A 1 167 ? -8.489 1.819 -0.089 1.00 94.00 167 ASN A CA 1
ATOM 1319 C C . ASN A 1 167 ? -7.200 1.888 -0.905 1.00 94.00 167 ASN A C 1
ATOM 1321 O O . ASN A 1 167 ? -6.407 2.817 -0.740 1.00 94.00 167 ASN A O 1
ATOM 1325 N N . TYR A 1 168 ? -6.980 0.902 -1.766 1.00 93.44 168 TYR A N 1
ATOM 1326 C CA . TYR A 1 168 ? -5.821 0.844 -2.643 1.00 93.44 168 TYR A CA 1
ATOM 1327 C C . TYR A 1 168 ? -6.125 0.027 -3.893 1.00 93.44 168 TYR A C 1
ATOM 1329 O O . TYR A 1 168 ? -7.014 -0.819 -3.909 1.00 93.44 168 TYR A O 1
ATOM 1337 N N . SER A 1 169 ? -5.340 0.236 -4.941 1.00 91.56 169 SER A N 1
ATOM 1338 C CA . SER A 1 169 ? -5.456 -0.516 -6.185 1.00 91.56 169 SER A CA 1
ATOM 1339 C C . SER A 1 169 ? -4.197 -1.331 -6.446 1.00 91.56 169 SER A C 1
ATOM 1341 O O . SER A 1 169 ? -3.079 -0.863 -6.216 1.00 91.56 169 SER A O 1
ATOM 1343 N N . VAL A 1 170 ? -4.377 -2.545 -6.958 1.00 91.44 170 VAL A N 1
ATOM 1344 C CA . VAL A 1 170 ? -3.306 -3.408 -7.451 1.00 91.44 170 VAL A CA 1
ATOM 1345 C C . VAL A 1 170 ? -3.517 -3.615 -8.938 1.00 91.44 170 VAL A C 1
ATOM 1347 O O . VAL A 1 170 ? -4.516 -4.194 -9.358 1.00 91.44 170 VAL A O 1
ATOM 1350 N N . CYS A 1 171 ? -2.565 -3.150 -9.733 1.00 87.81 171 CYS A N 1
ATOM 1351 C CA . CYS A 1 171 ? -2.575 -3.314 -11.174 1.00 87.81 171 CYS A CA 1
ATOM 1352 C C . CYS A 1 171 ? -1.474 -4.269 -11.609 1.00 87.81 171 CYS A C 1
ATOM 1354 O O . CYS A 1 171 ? -0.352 -4.199 -11.110 1.00 87.81 171 CYS A O 1
ATOM 1356 N N . THR A 1 172 ? -1.781 -5.141 -12.560 1.00 88.56 172 THR A N 1
ATOM 1357 C CA . THR A 1 172 ? -0.847 -6.135 -13.094 1.00 88.56 172 THR A CA 1
ATOM 1358 C C . THR A 1 172 ? -0.838 -6.094 -14.615 1.00 88.56 172 THR A C 1
ATOM 1360 O O . THR A 1 172 ? -1.866 -5.819 -15.234 1.00 88.56 172 THR A O 1
ATOM 1363 N N . ALA A 1 173 ? 0.326 -6.333 -15.213 1.00 83.31 173 ALA A N 1
ATOM 1364 C CA . ALA A 1 173 ? 0.472 -6.605 -16.639 1.00 83.31 173 ALA A CA 1
ATOM 1365 C C . ALA A 1 173 ? 1.750 -7.401 -16.906 1.00 83.31 173 ALA A C 1
ATOM 1367 O O . ALA A 1 173 ? 2.640 -7.474 -16.059 1.00 83.31 173 ALA A O 1
ATOM 1368 N N . ASP A 1 174 ? 1.885 -7.890 -18.136 1.00 76.75 174 ASP A N 1
ATOM 1369 C CA . ASP A 1 174 ? 3.046 -8.669 -18.580 1.00 76.75 174 ASP A CA 1
ATOM 1370 C C . ASP A 1 174 ? 4.368 -7.894 -18.491 1.00 76.75 174 ASP A C 1
ATOM 1372 O O . ASP A 1 174 ? 5.442 -8.479 -18.358 1.00 76.75 174 ASP A O 1
ATOM 1376 N N . THR A 1 175 ? 4.317 -6.558 -18.579 1.00 71.38 175 THR A N 1
ATOM 1377 C CA . THR A 1 175 ? 5.510 -5.720 -18.432 1.00 71.38 175 THR A CA 1
ATOM 1378 C C . THR A 1 175 ? 5.257 -4.501 -17.558 1.00 71.38 175 THR A C 1
ATOM 1380 O O . THR A 1 175 ? 4.263 -3.786 -17.697 1.00 71.38 175 THR A O 1
ATOM 1383 N N . LEU A 1 176 ? 6.240 -4.181 -16.712 1.00 69.88 176 LEU A N 1
ATOM 1384 C CA . LEU A 1 176 ? 6.190 -3.010 -15.836 1.00 69.88 176 LEU A CA 1
ATOM 1385 C C . LEU A 1 176 ? 6.057 -1.684 -16.606 1.00 69.88 176 LEU A C 1
ATOM 1387 O O . LEU A 1 176 ? 5.505 -0.718 -16.085 1.00 69.88 176 LEU A O 1
ATOM 1391 N N . LYS A 1 177 ? 6.550 -1.623 -17.851 1.00 71.81 177 LYS A N 1
ATOM 1392 C CA . LYS A 1 177 ? 6.422 -0.433 -18.707 1.00 71.81 177 LYS A CA 1
ATOM 1393 C C . LYS A 1 177 ? 4.961 -0.125 -19.025 1.00 71.81 177 LYS A C 1
ATOM 1395 O O . LYS A 1 177 ? 4.583 1.040 -18.974 1.00 71.81 177 LYS A O 1
ATOM 1400 N N . LEU A 1 178 ? 4.164 -1.154 -19.318 1.00 65.88 178 LEU A N 1
ATOM 1401 C CA . LEU A 1 178 ? 2.739 -0.996 -19.600 1.00 65.88 178 LEU A CA 1
ATOM 1402 C C . LEU A 1 178 ? 2.013 -0.481 -18.358 1.00 65.88 178 LEU A C 1
ATOM 1404 O O . LEU A 1 178 ? 1.400 0.580 -18.412 1.00 65.88 178 LEU A O 1
ATOM 1408 N N . VAL A 1 179 ? 2.199 -1.134 -17.205 1.00 69.75 179 VAL A N 1
ATOM 1409 C CA . VAL A 1 179 ? 1.539 -0.696 -15.962 1.00 69.75 179 VAL A CA 1
ATOM 1410 C C . VAL A 1 179 ? 1.963 0.715 -15.562 1.00 69.75 179 VAL A C 1
ATOM 1412 O O . VAL A 1 179 ? 1.128 1.535 -15.203 1.00 69.75 179 VAL A O 1
ATOM 1415 N N . ARG A 1 180 ? 3.255 1.049 -15.658 1.00 71.00 180 ARG A N 1
ATOM 1416 C CA . ARG A 1 180 ? 3.745 2.390 -15.313 1.00 71.00 180 ARG A CA 1
ATOM 1417 C C . ARG A 1 180 ? 3.147 3.482 -16.200 1.00 71.00 180 ARG A C 1
ATOM 1419 O O . ARG A 1 180 ? 2.911 4.576 -15.695 1.00 71.00 180 ARG A O 1
ATOM 1426 N N . ASN A 1 181 ? 2.957 3.221 -17.490 1.00 67.69 181 ASN A N 1
ATOM 1427 C CA . ASN A 1 181 ? 2.424 4.214 -18.421 1.00 67.69 181 ASN A CA 1
ATOM 1428 C C . ASN A 1 181 ? 0.921 4.447 -18.220 1.00 67.69 181 ASN A C 1
ATOM 1430 O O . ASN A 1 181 ? 0.477 5.585 -18.344 1.00 67.69 181 ASN A O 1
ATOM 1434 N N . GLU A 1 182 ? 0.173 3.393 -17.882 1.00 65.81 182 GLU A N 1
ATOM 1435 C CA . GLU A 1 182 ? -1.285 3.454 -17.716 1.00 65.81 182 GLU A CA 1
ATOM 1436 C C . GLU A 1 182 ? -1.715 3.870 -16.297 1.00 65.81 182 GLU A C 1
ATOM 1438 O O . GLU A 1 182 ? -2.658 4.639 -16.128 1.00 65.81 182 GLU A O 1
ATOM 1443 N N . VAL A 1 183 ? -1.010 3.387 -15.268 1.00 66.12 183 VAL A N 1
ATOM 1444 C CA . VAL A 1 183 ? -1.379 3.539 -13.843 1.00 66.12 183 VAL A CA 1
ATOM 1445 C C . VAL A 1 183 ? -0.530 4.590 -13.138 1.00 66.12 183 VAL A C 1
ATOM 1447 O O . VAL A 1 183 ? -0.949 5.190 -12.147 1.00 66.12 183 VAL A O 1
ATOM 1450 N N . GLY A 1 184 ? 0.688 4.832 -13.632 1.00 60.91 184 GLY A N 1
ATOM 1451 C CA . GLY A 1 184 ? 1.512 5.914 -13.116 1.00 60.91 184 GLY A CA 1
ATOM 1452 C C . GLY A 1 184 ? 0.753 7.235 -13.243 1.00 60.91 184 GLY A C 1
ATOM 1453 O O . GLY A 1 184 ? 0.003 7.419 -14.204 1.00 60.91 184 GLY A O 1
ATOM 1454 N N . PRO A 1 185 ? 0.925 8.181 -12.301 1.00 54.44 185 PRO A N 1
ATOM 1455 C CA . PRO A 1 185 ? 0.290 9.477 -12.440 1.00 54.44 185 PRO A CA 1
ATOM 1456 C C . PRO A 1 185 ? 0.652 10.014 -13.820 1.00 54.44 185 PRO A C 1
ATOM 1458 O O . PRO A 1 185 ? 1.842 10.074 -14.156 1.00 54.44 185 PRO A O 1
ATOM 1461 N N . ARG A 1 186 ? -0.371 10.394 -14.600 1.00 48.81 186 ARG A N 1
ATOM 1462 C CA . ARG A 1 186 ? -0.217 11.310 -15.728 1.00 48.81 186 ARG A CA 1
ATOM 1463 C C . ARG A 1 186 ? 0.399 12.557 -15.125 1.00 48.81 186 ARG A C 1
ATOM 1465 O O . ARG A 1 186 ? -0.305 13.459 -14.677 1.00 48.81 186 ARG A O 1
ATOM 1472 N N . GLY A 1 187 ? 1.725 12.565 -15.004 1.00 41.00 187 GLY A N 1
ATOM 1473 C CA . GLY A 1 187 ? 2.454 13.770 -14.700 1.00 41.00 187 GLY A CA 1
ATOM 1474 C C . GLY A 1 187 ? 1.902 14.764 -15.694 1.00 41.00 187 GLY A C 1
ATOM 1475 O O . GLY A 1 187 ? 1.837 14.446 -16.886 1.00 41.00 187 GLY A O 1
ATOM 1476 N N . ARG A 1 188 ? 1.423 15.918 -15.211 1.00 33.09 188 ARG A N 1
ATOM 1477 C CA . ARG A 1 188 ? 1.324 17.077 -16.092 1.00 33.09 188 ARG A CA 1
ATOM 1478 C C . ARG A 1 188 ? 2.592 17.015 -16.924 1.00 33.09 188 ARG A C 1
ATOM 1480 O O . ARG A 1 188 ? 3.675 16.972 -16.332 1.00 33.09 188 ARG A O 1
ATOM 1487 N N . LYS A 1 189 ? 2.456 16.861 -18.246 1.00 33.75 189 LYS A N 1
ATOM 1488 C CA . LYS A 1 189 ? 3.600 17.040 -19.130 1.00 33.75 189 LYS A CA 1
ATOM 1489 C C . LYS A 1 189 ? 4.277 18.301 -18.608 1.00 33.75 189 LYS A C 1
ATOM 1491 O O . LYS A 1 189 ? 3.572 19.290 -18.377 1.00 33.75 189 LYS A O 1
ATOM 1496 N N . MET A 1 190 ? 5.564 18.201 -18.264 1.00 30.98 190 MET A N 1
ATOM 1497 C CA . MET A 1 190 ? 6.351 19.377 -17.893 1.00 30.98 190 MET A CA 1
ATOM 1498 C C . MET A 1 190 ? 5.988 20.455 -18.918 1.00 30.98 190 MET A C 1
ATOM 1500 O O . MET A 1 190 ? 5.923 20.128 -20.104 1.00 30.98 190 MET A O 1
ATOM 1504 N N . GLY A 1 191 ? 5.516 21.604 -18.427 1.00 35.34 191 GLY A N 1
ATOM 1505 C CA . GLY A 1 191 ? 4.522 22.429 -19.109 1.00 35.34 191 GLY A CA 1
ATOM 1506 C C . GLY A 1 191 ? 4.739 22.546 -20.616 1.00 35.34 191 GLY A C 1
ATOM 1507 O O . GLY A 1 191 ? 5.796 22.963 -21.066 1.00 35.34 191 GLY A O 1
ATOM 1508 N N . GLU A 1 192 ? 3.694 22.288 -21.404 1.00 39.69 192 GLU A N 1
ATOM 1509 C CA . GLU A 1 192 ? 3.670 22.556 -22.855 1.00 39.69 192 GLU A CA 1
ATOM 1510 C C . GLU A 1 192 ? 3.793 24.067 -23.196 1.00 39.69 192 GLU A C 1
ATOM 1512 O O . GLU A 1 192 ? 3.638 24.451 -24.348 1.00 39.69 192 GLU A O 1
ATOM 1517 N N . ASN A 1 193 ? 4.127 24.912 -22.210 1.00 40.62 193 ASN A N 1
ATOM 1518 C CA . ASN A 1 193 ? 4.442 26.336 -22.326 1.00 40.62 193 ASN A CA 1
ATOM 1519 C C . ASN A 1 193 ? 5.807 26.690 -21.687 1.00 40.62 193 ASN A C 1
ATOM 1521 O O . ASN A 1 193 ? 5.983 27.811 -21.207 1.00 40.62 193 ASN A O 1
ATOM 1525 N N . GLU A 1 194 ? 6.773 25.766 -21.628 1.00 39.09 194 GLU A N 1
ATOM 1526 C CA . GLU A 1 194 ? 8.175 26.156 -21.411 1.00 39.09 194 GLU A CA 1
ATOM 1527 C C . GLU A 1 194 ? 8.681 26.890 -22.669 1.00 39.09 194 GLU A C 1
ATOM 1529 O O . GLU A 1 194 ? 8.485 26.394 -23.785 1.00 39.09 194 GLU A O 1
ATOM 1534 N N . PRO A 1 195 ? 9.291 28.087 -22.548 1.00 40.56 195 PRO A N 1
ATOM 1535 C CA . PRO A 1 195 ? 9.890 28.755 -23.695 1.00 40.56 195 PRO A CA 1
ATOM 1536 C C . PRO A 1 195 ? 10.908 27.810 -24.343 1.00 40.56 195 PRO A C 1
ATOM 1538 O O . PRO A 1 195 ? 11.731 27.211 -23.647 1.00 40.56 195 PRO A O 1
ATOM 1541 N N . GLN A 1 196 ? 10.819 27.668 -25.671 1.00 40.00 196 GLN A N 1
ATOM 1542 C CA . GLN A 1 196 ? 11.690 26.832 -26.507 1.00 40.00 196 GLN A CA 1
ATOM 1543 C C . GLN A 1 196 ? 13.165 27.170 -26.236 1.00 40.00 196 GLN A C 1
ATOM 1545 O O . GLN A 1 196 ? 13.716 28.103 -26.812 1.00 40.00 196 GLN A O 1
ATOM 1550 N N . GLY A 1 197 ? 13.779 26.448 -25.303 1.00 44.50 197 GLY A N 1
ATOM 1551 C CA . GLY A 1 197 ? 15.084 26.779 -24.725 1.00 44.50 197 GLY A CA 1
ATOM 1552 C C . GLY A 1 197 ? 15.266 26.271 -23.294 1.00 44.50 197 GLY A C 1
ATOM 1553 O O . GLY A 1 197 ? 16.385 26.166 -22.816 1.00 44.50 197 GLY A O 1
ATOM 1554 N N . THR A 1 198 ? 14.189 25.881 -22.613 1.00 42.41 198 THR A N 1
ATOM 1555 C CA . THR A 1 198 ? 14.253 25.293 -21.268 1.00 42.41 198 THR A CA 1
ATOM 1556 C C . THR A 1 198 ? 14.065 23.778 -21.329 1.00 42.41 198 THR A C 1
ATOM 1558 O O . THR A 1 198 ? 13.057 23.212 -20.948 1.00 42.41 198 THR A O 1
ATOM 1561 N N . THR A 1 199 ? 15.074 23.087 -21.850 1.00 49.66 199 THR A N 1
ATOM 1562 C CA . THR A 1 199 ? 15.290 21.670 -21.527 1.00 49.66 199 THR A CA 1
ATOM 1563 C C . THR A 1 199 ? 16.783 21.403 -21.448 1.00 49.66 199 THR A C 1
ATOM 1565 O O . THR A 1 199 ? 17.404 21.148 -22.479 1.00 49.66 199 THR A O 1
ATOM 1568 N N . PRO A 1 200 ? 17.360 21.396 -20.233 1.00 45.34 200 PRO A N 1
ATOM 1569 C CA . PRO A 1 200 ? 18.505 20.528 -20.011 1.00 45.34 200 PRO A CA 1
ATOM 1570 C C . PRO A 1 200 ? 18.532 19.998 -18.569 1.00 45.34 200 PRO A C 1
ATOM 1572 O O . PRO A 1 200 ? 19.335 20.432 -17.752 1.00 45.34 200 PRO A O 1
ATOM 1575 N N . LEU A 1 201 ? 17.714 18.995 -18.231 1.00 43.75 201 LEU A N 1
ATOM 1576 C CA . LEU A 1 201 ? 17.962 18.223 -16.999 1.00 43.75 201 LEU A CA 1
ATOM 1577 C C . LEU A 1 201 ? 19.143 17.234 -17.143 1.00 43.75 201 LEU A C 1
ATOM 1579 O O . LEU A 1 201 ? 19.432 16.487 -16.213 1.00 43.75 201 LEU A O 1
ATOM 1583 N N . LEU A 1 202 ? 19.832 17.204 -18.291 1.00 44.50 202 LEU A N 1
ATOM 1584 C CA . LEU A 1 202 ? 20.829 16.177 -18.627 1.00 44.50 202 LEU A CA 1
ATOM 1585 C C . LEU A 1 202 ? 22.303 16.603 -18.527 1.00 44.50 202 LEU A C 1
ATOM 1587 O O . LEU A 1 202 ? 23.167 15.842 -18.954 1.00 44.50 202 LEU A O 1
ATOM 1591 N N . ALA A 1 203 ? 22.642 17.747 -17.929 1.00 41.16 203 ALA A N 1
ATOM 1592 C CA . ALA A 1 203 ? 24.056 18.093 -17.735 1.00 41.16 203 ALA A CA 1
ATOM 1593 C C . ALA A 1 203 ? 24.325 18.927 -16.475 1.00 41.16 203 ALA A C 1
ATOM 1595 O O . ALA A 1 203 ? 24.937 19.989 -16.542 1.00 41.16 203 ALA A O 1
ATOM 1596 N N . PHE A 1 204 ? 23.912 18.442 -15.302 1.00 47.38 204 PHE A N 1
ATOM 1597 C CA . PHE A 1 204 ? 24.425 18.989 -14.043 1.00 47.38 204 PHE A CA 1
ATOM 1598 C C . PHE A 1 204 ? 25.750 18.310 -13.700 1.00 47.38 204 PHE A C 1
ATOM 1600 O O . PHE A 1 204 ? 25.781 17.230 -13.114 1.00 47.38 204 PHE A O 1
ATOM 1607 N N . PHE A 1 205 ? 26.860 18.943 -14.072 1.00 43.78 205 PHE A N 1
ATOM 1608 C CA . PHE A 1 205 ? 28.150 18.623 -13.473 1.00 43.78 205 PHE A CA 1
ATOM 1609 C C . PHE A 1 205 ? 28.207 19.289 -12.102 1.00 43.78 205 PHE A C 1
ATOM 1611 O O . PHE 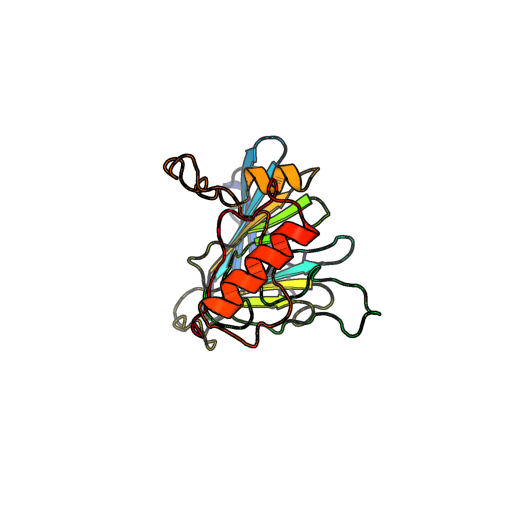A 1 205 ? 28.105 20.509 -12.014 1.00 43.78 205 PHE A O 1
ATOM 1618 N N . ARG A 1 206 ? 28.368 18.495 -11.041 1.00 41.75 206 ARG A N 1
ATOM 1619 C CA . ARG A 1 206 ? 28.804 18.979 -9.728 1.00 41.75 206 ARG A CA 1
ATOM 1620 C C . ARG A 1 206 ? 30.334 18.887 -9.734 1.00 41.75 206 ARG A C 1
ATOM 1622 O O . ARG A 1 206 ? 30.850 17.776 -9.622 1.00 41.75 206 ARG A O 1
ATOM 1629 N N . PRO A 1 207 ? 31.074 19.979 -9.975 1.00 45.38 207 PRO A N 1
ATOM 1630 C CA . PRO A 1 207 ? 32.522 19.949 -9.842 1.00 45.38 207 PRO A CA 1
ATOM 1631 C C . PRO A 1 207 ? 32.859 19.818 -8.355 1.00 45.38 207 PRO A C 1
ATOM 1633 O O . PRO A 1 207 ? 32.041 20.181 -7.507 1.00 45.38 207 PRO A O 1
ATOM 1636 N N . ASP A 1 208 ? 34.053 19.311 -8.049 1.00 47.75 208 ASP A N 1
ATOM 1637 C CA . ASP A 1 208 ? 34.635 19.359 -6.703 1.00 47.75 208 ASP A CA 1
ATOM 1638 C C . ASP A 1 208 ? 34.393 20.716 -6.020 1.00 47.75 208 ASP A C 1
ATOM 1640 O O . ASP A 1 208 ? 34.350 21.740 -6.713 1.00 47.75 208 ASP A O 1
ATOM 1644 N N . PRO A 1 209 ? 34.229 20.739 -4.683 1.00 45.88 209 PRO A N 1
ATOM 1645 C CA . PRO A 1 209 ? 33.804 21.922 -3.950 1.00 45.88 209 PRO A CA 1
ATOM 1646 C C . PRO A 1 209 ? 34.692 23.118 -4.294 1.00 45.88 209 PRO A C 1
ATOM 1648 O O . PRO A 1 209 ? 35.889 23.143 -4.003 1.00 45.88 209 PRO A O 1
ATOM 1651 N N . PHE A 1 210 ? 34.081 24.111 -4.938 1.00 52.81 210 PHE A N 1
ATOM 1652 C CA . PHE A 1 210 ? 34.674 25.424 -5.113 1.00 52.81 210 PHE A CA 1
ATOM 1653 C C . PHE A 1 210 ? 34.945 26.017 -3.732 1.00 52.81 210 PHE A C 1
ATOM 1655 O O . PHE A 1 210 ? 34.058 26.071 -2.889 1.00 52.81 210 PHE A O 1
ATOM 1662 N N . THR A 1 211 ? 36.177 26.455 -3.494 1.00 54.50 211 THR A N 1
ATOM 1663 C CA . THR A 1 211 ? 36.544 27.205 -2.283 1.00 54.50 211 THR A CA 1
ATOM 1664 C C . THR A 1 211 ? 36.566 28.718 -2.523 1.00 54.50 211 THR A C 1
ATOM 1666 O O . THR A 1 211 ? 36.805 29.474 -1.590 1.00 54.50 211 THR A O 1
ATOM 1669 N N . ASP A 1 212 ? 36.353 29.164 -3.767 1.00 63.53 212 ASP A N 1
ATOM 1670 C CA . ASP A 1 212 ? 36.389 30.571 -4.183 1.00 63.53 212 ASP A CA 1
ATOM 1671 C C . ASP A 1 212 ? 35.124 30.917 -4.987 1.00 63.53 212 ASP A C 1
ATOM 1673 O O . ASP A 1 212 ? 35.041 30.643 -6.187 1.00 63.53 212 ASP A O 1
ATOM 1677 N N . PHE A 1 213 ? 34.145 31.510 -4.297 1.00 66.62 213 PHE A N 1
ATOM 1678 C CA . PHE A 1 213 ? 32.865 31.984 -4.841 1.00 66.62 213 PHE A CA 1
ATOM 1679 C C . PHE A 1 213 ? 32.934 33.441 -5.335 1.00 66.62 213 PHE A C 1
ATOM 1681 O O . PHE A 1 213 ? 31.933 34.144 -5.398 1.00 66.62 213 PHE A O 1
ATOM 1688 N N . SER A 1 214 ? 34.125 33.937 -5.681 1.00 71.69 214 SER A N 1
ATOM 1689 C CA . SER A 1 214 ? 34.264 35.241 -6.329 1.00 71.69 214 SER A CA 1
ATOM 1690 C C . SER A 1 214 ? 34.000 35.154 -7.832 1.00 71.69 214 SER A C 1
ATOM 1692 O O . SER A 1 214 ? 34.211 34.121 -8.474 1.00 71.69 214 SER A O 1
ATOM 1694 N N . GLN A 1 215 ? 33.647 36.289 -8.443 1.00 73.44 215 GLN A N 1
ATOM 1695 C CA . GLN A 1 215 ? 33.512 36.422 -9.897 1.00 73.44 215 GLN A CA 1
ATOM 1696 C C . GLN A 1 215 ? 34.738 35.871 -10.658 1.00 73.44 215 GLN A C 1
ATOM 1698 O O . GLN A 1 215 ? 34.588 35.246 -11.707 1.00 73.44 215 GLN A O 1
ATOM 1703 N N . ALA A 1 216 ? 35.948 36.039 -10.112 1.00 76.62 216 ALA A N 1
ATOM 1704 C CA . ALA A 1 216 ? 37.179 35.502 -10.690 1.00 76.62 216 ALA A CA 1
ATOM 1705 C C . ALA A 1 216 ? 37.266 33.964 -10.604 1.00 76.62 216 ALA A C 1
ATOM 1707 O O . ALA A 1 216 ? 37.749 33.326 -11.544 1.00 76.62 216 ALA A O 1
ATOM 1708 N N . GLY A 1 217 ? 36.781 33.364 -9.513 1.00 73.88 217 GLY A N 1
ATOM 1709 C CA . GLY A 1 217 ? 36.683 31.912 -9.339 1.00 73.88 217 GLY A CA 1
ATOM 1710 C C . GLY A 1 217 ? 35.749 31.262 -10.363 1.00 73.88 217 GLY A C 1
ATOM 1711 O O . GLY A 1 217 ? 36.113 30.261 -10.988 1.00 73.88 217 GLY A O 1
ATOM 1712 N N . LEU A 1 218 ? 34.599 31.888 -10.631 1.00 74.06 218 LEU A N 1
ATOM 1713 C CA . LEU A 1 218 ? 33.659 31.428 -11.660 1.00 74.06 218 LEU A CA 1
ATOM 1714 C C . LEU A 1 218 ? 34.244 31.513 -13.073 1.00 74.06 218 LEU A C 1
ATOM 1716 O O . LEU A 1 218 ? 34.088 30.575 -13.850 1.00 74.06 218 LEU A O 1
ATOM 1720 N N . PHE A 1 219 ? 34.957 32.586 -13.422 1.00 78.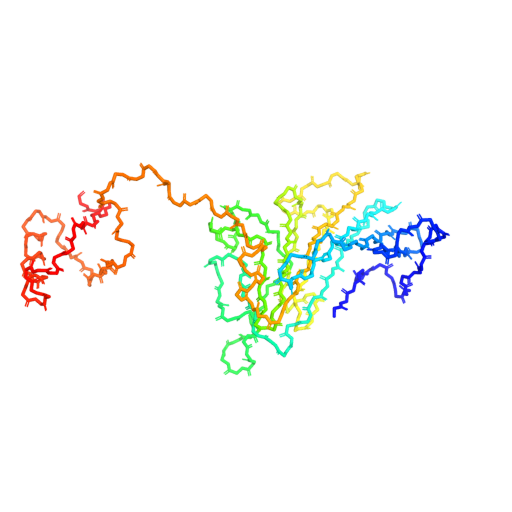25 219 PHE A N 1
ATOM 1721 C CA . PHE A 1 219 ? 35.593 32.663 -14.742 1.00 78.25 219 PHE A CA 1
ATOM 1722 C C . PHE A 1 219 ? 36.645 31.565 -14.942 1.00 78.25 219 PHE A C 1
ATOM 1724 O O . PHE A 1 219 ? 36.628 30.892 -15.972 1.00 78.25 219 PHE A O 1
ATOM 1731 N N . LYS A 1 220 ? 37.484 31.299 -13.931 1.00 77.56 220 LYS A N 1
ATOM 1732 C CA . LYS A 1 220 ? 38.451 30.185 -13.969 1.00 77.56 220 LYS A CA 1
ATOM 1733 C C . LYS A 1 220 ? 37.769 28.826 -14.128 1.00 77.56 220 LYS A C 1
ATOM 1735 O O . LYS A 1 220 ? 38.282 27.949 -14.822 1.00 77.56 220 LYS A O 1
ATOM 1740 N N . PHE A 1 221 ? 36.616 28.633 -13.489 1.00 74.31 221 PHE A N 1
ATOM 1741 C CA . PHE A 1 221 ? 35.828 27.414 -13.643 1.00 74.31 221 PHE A CA 1
ATOM 1742 C C . PHE A 1 221 ? 35.344 27.213 -15.077 1.00 74.31 221 PHE A C 1
ATOM 1744 O O . PHE A 1 221 ? 35.528 26.139 -15.648 1.00 74.31 221 PHE A O 1
ATOM 1751 N N . LEU A 1 222 ? 34.741 28.253 -15.654 1.00 75.88 222 LEU A N 1
ATOM 1752 C CA . LEU A 1 222 ? 34.210 28.221 -17.012 1.00 75.88 222 LEU A CA 1
ATOM 1753 C C . LEU A 1 222 ? 35.324 27.961 -18.036 1.00 75.88 222 LEU A C 1
ATOM 1755 O O . LEU A 1 222 ? 35.143 27.153 -18.944 1.00 75.88 222 LEU A O 1
ATOM 1759 N N . GLU A 1 223 ? 36.505 28.553 -17.841 1.00 79.19 223 GLU A N 1
ATOM 1760 C CA . GLU A 1 223 ? 37.692 28.262 -18.656 1.00 79.19 223 GLU A CA 1
ATOM 1761 C C . GLU A 1 223 ? 38.149 26.803 -18.520 1.00 79.19 223 GLU A C 1
ATOM 1763 O O . GLU A 1 223 ? 38.462 26.142 -19.513 1.00 79.19 223 GLU A O 1
ATOM 1768 N N . LYS A 1 224 ? 38.147 26.251 -17.301 1.00 73.50 224 LYS A N 1
ATOM 1769 C CA . LYS A 1 224 ? 38.475 24.836 -17.075 1.00 73.50 224 LYS A CA 1
ATOM 1770 C C . LYS A 1 224 ? 37.478 23.915 -17.780 1.00 73.50 224 LYS A C 1
ATOM 1772 O O . LYS A 1 224 ? 37.898 22.954 -18.421 1.00 73.50 224 LYS A O 1
ATOM 1777 N N . LEU A 1 225 ? 36.181 24.217 -17.714 1.00 71.00 225 LEU A N 1
ATOM 1778 C CA . LEU A 1 225 ? 35.152 23.468 -18.440 1.00 71.00 225 LEU A CA 1
ATOM 1779 C C . LEU A 1 225 ? 35.368 23.521 -19.955 1.00 71.00 225 LEU A C 1
ATOM 1781 O O . LEU A 1 225 ? 35.274 22.486 -20.612 1.00 71.00 225 LEU A O 1
ATOM 1785 N N . ASP A 1 226 ? 35.723 24.685 -20.499 1.00 75.50 226 ASP A N 1
ATOM 1786 C CA . ASP A 1 226 ? 36.047 24.831 -21.922 1.00 75.50 226 ASP A CA 1
ATOM 1787 C C . ASP A 1 226 ? 37.233 23.983 -22.352 1.00 75.50 226 ASP A C 1
ATOM 1789 O O . ASP A 1 226 ? 37.248 23.446 -23.461 1.00 75.50 226 ASP A O 1
ATOM 1793 N N . THR A 1 227 ? 38.227 23.875 -21.475 1.00 76.06 227 THR A N 1
ATOM 1794 C CA . THR A 1 227 ? 39.451 23.123 -21.744 1.00 76.06 227 THR A CA 1
ATOM 1795 C C . THR A 1 227 ? 39.172 21.620 -21.733 1.00 76.06 227 THR A C 1
ATOM 1797 O O . THR A 1 227 ? 39.727 20.881 -22.540 1.00 76.06 227 THR A O 1
ATOM 1800 N N . VAL A 1 228 ? 38.290 21.167 -20.835 1.00 67.44 228 VAL A N 1
ATOM 1801 C CA . VAL A 1 228 ? 37.980 19.744 -20.636 1.00 67.44 228 VAL A CA 1
ATOM 1802 C C . VAL A 1 228 ? 36.935 19.230 -21.630 1.00 67.44 228 VAL A C 1
ATOM 1804 O O . VAL A 1 228 ? 37.084 18.130 -22.154 1.00 67.44 228 VAL A O 1
ATOM 1807 N N . TYR A 1 229 ? 35.886 20.005 -21.907 1.00 65.06 229 TYR A N 1
ATOM 1808 C CA . TYR A 1 229 ? 34.733 19.545 -22.693 1.00 65.06 229 TYR A CA 1
ATOM 1809 C C . TYR A 1 229 ? 34.638 20.177 -24.087 1.00 65.06 229 TYR A C 1
ATOM 1811 O O . TYR A 1 229 ? 33.838 19.724 -24.911 1.00 65.06 229 TYR A O 1
ATOM 1819 N N . GLY A 1 230 ? 35.473 21.179 -24.375 1.00 66.69 230 GLY A N 1
ATOM 1820 C CA . GLY A 1 230 ? 35.423 21.960 -25.605 1.00 66.69 230 GLY A CA 1
ATOM 1821 C C . GLY A 1 230 ? 34.284 22.985 -25.598 1.00 66.69 230 GLY A C 1
ATOM 1822 O O . GLY A 1 230 ? 33.199 22.752 -25.066 1.00 66.69 230 GLY A O 1
ATOM 1823 N N . LYS A 1 231 ? 34.503 24.133 -26.253 1.00 64.56 231 LYS A N 1
ATOM 1824 C CA . LYS A 1 231 ? 33.553 25.266 -26.270 1.00 64.56 231 LYS A CA 1
ATOM 1825 C C . LYS A 1 231 ? 32.154 24.925 -26.809 1.00 64.56 231 LYS A C 1
ATOM 1827 O O . LYS A 1 231 ? 31.208 25.646 -26.516 1.00 64.56 231 LYS A O 1
ATOM 1832 N N . SER A 1 232 ? 32.011 23.851 -27.591 1.00 58.88 232 SER A N 1
ATOM 1833 C CA . SER A 1 232 ? 30.730 23.406 -28.162 1.00 58.88 232 SER A CA 1
ATOM 1834 C C . SER A 1 232 ? 29.847 22.618 -27.190 1.00 58.88 232 SER A C 1
ATOM 1836 O O . SER A 1 232 ? 28.697 22.342 -27.519 1.00 58.88 232 SER A O 1
ATOM 1838 N N . ARG A 1 233 ? 30.363 22.248 -26.010 1.00 57.19 233 ARG A N 1
ATOM 1839 C CA . ARG A 1 233 ? 29.629 21.516 -24.963 1.00 57.19 233 ARG A CA 1
ATOM 1840 C C . ARG A 1 233 ? 29.556 22.293 -23.649 1.00 57.19 233 ARG A C 1
ATOM 1842 O O . ARG A 1 233 ? 29.462 21.691 -22.581 1.00 57.19 233 ARG A O 1
ATOM 1849 N N . ARG A 1 234 ? 29.622 23.627 -23.718 1.00 59.88 234 ARG A N 1
ATOM 1850 C CA . ARG A 1 234 ? 29.426 24.473 -22.538 1.00 59.88 234 ARG A CA 1
ATOM 1851 C C . ARG A 1 234 ? 28.047 24.199 -21.929 1.00 59.88 234 ARG A C 1
ATOM 1853 O O . ARG A 1 234 ? 27.073 24.147 -22.680 1.00 59.88 234 ARG A O 1
ATOM 1860 N N . PRO A 1 235 ? 27.943 24.060 -20.599 1.00 59.03 235 PRO A N 1
ATOM 1861 C CA . PRO A 1 235 ? 26.642 24.073 -19.953 1.00 59.03 235 PRO A CA 1
ATOM 1862 C C . PRO A 1 235 ? 25.996 25.443 -20.185 1.00 59.03 235 PRO A C 1
ATOM 1864 O O . PRO A 1 235 ? 26.636 26.476 -19.991 1.00 59.03 235 PRO A O 1
ATOM 1867 N N . GLU A 1 236 ? 24.735 25.454 -20.612 1.00 57.59 236 GLU A N 1
ATOM 1868 C CA . GLU A 1 236 ? 23.976 26.697 -20.827 1.00 57.59 236 GLU A CA 1
ATOM 1869 C C . GLU A 1 236 ? 23.713 27.449 -19.519 1.00 57.59 236 GLU A C 1
ATOM 1871 O O . GLU A 1 236 ? 23.546 28.667 -19.519 1.00 57.59 236 GLU A O 1
ATOM 1876 N N . TYR A 1 237 ? 23.729 26.731 -18.395 1.00 59.25 237 TYR A N 1
ATOM 1877 C CA . TYR A 1 237 ? 23.446 27.272 -17.076 1.00 59.25 237 TYR A CA 1
ATOM 1878 C C . TYR A 1 237 ? 24.447 26.731 -16.054 1.00 59.25 237 TYR A C 1
ATOM 1880 O O . TYR A 1 237 ? 24.724 25.532 -16.010 1.00 59.25 237 TYR A O 1
ATOM 1888 N N . VAL A 1 238 ? 24.963 27.620 -15.205 1.00 64.75 238 VAL A N 1
ATOM 1889 C CA . VAL A 1 238 ? 25.733 27.267 -14.006 1.00 64.75 238 VAL A CA 1
ATOM 1890 C C . VAL A 1 238 ? 24.925 27.719 -12.800 1.00 64.75 238 VAL A C 1
ATOM 1892 O O . VAL A 1 238 ? 24.565 28.889 -12.696 1.00 64.75 238 VAL A O 1
ATOM 1895 N N . VAL A 1 239 ? 24.601 26.781 -11.912 1.00 59.12 239 VAL A N 1
ATOM 1896 C CA . VAL A 1 239 ? 23.845 27.070 -10.689 1.00 59.12 239 VAL A CA 1
ATOM 1897 C C . VAL A 1 239 ? 24.830 27.523 -9.619 1.00 59.12 239 VAL A C 1
ATOM 1899 O O . VAL A 1 239 ? 25.730 26.771 -9.250 1.00 59.12 239 VAL A O 1
ATOM 1902 N N . LEU A 1 240 ? 24.647 28.747 -9.135 1.00 64.69 240 LEU A N 1
ATOM 1903 C CA . LEU A 1 240 ? 25.355 29.291 -7.981 1.00 64.69 240 LEU A CA 1
ATOM 1904 C C . LEU A 1 240 ? 24.485 29.045 -6.744 1.00 64.69 240 LEU A C 1
ATOM 1906 O O . LEU A 1 240 ? 23.267 29.233 -6.802 1.00 64.69 240 LEU A O 1
ATOM 1910 N N . ASP A 1 241 ? 25.079 28.558 -5.659 1.00 59.09 241 ASP A N 1
ATOM 1911 C CA . ASP A 1 241 ? 24.359 28.347 -4.404 1.00 59.09 241 ASP A CA 1
ATOM 1912 C C . ASP A 1 241 ? 24.352 29.622 -3.534 1.00 59.09 241 ASP A C 1
ATOM 1914 O O . ASP A 1 241 ? 24.752 30.699 -3.970 1.00 59.09 241 ASP A O 1
ATOM 1918 N N . GLN A 1 242 ? 23.854 29.509 -2.301 1.00 58.38 242 GLN A N 1
ATOM 1919 C CA . GLN A 1 242 ? 23.710 30.638 -1.371 1.00 58.38 242 GLN A CA 1
ATOM 1920 C C . GLN A 1 242 ? 25.037 31.193 -0.828 1.00 58.38 242 GLN A C 1
ATOM 1922 O O . GLN A 1 242 ? 25.011 32.161 -0.074 1.00 58.38 242 GLN A O 1
ATOM 1927 N N . SER A 1 243 ? 26.173 30.566 -1.140 1.00 57.78 243 SER A N 1
ATOM 1928 C CA . SER A 1 243 ? 27.500 31.030 -0.720 1.00 57.78 243 SER A CA 1
ATOM 1929 C C . SER A 1 243 ? 28.173 31.974 -1.725 1.00 57.78 243 SER A C 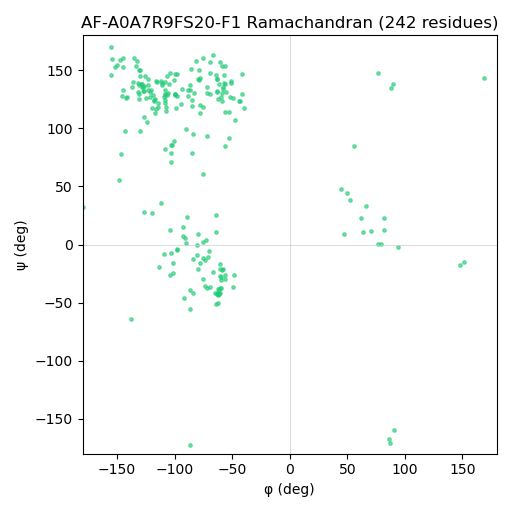1
ATOM 1931 O O . SER A 1 243 ? 29.315 32.381 -1.506 1.00 57.78 243 SER A O 1
ATOM 1933 N N . TRP A 1 244 ? 27.448 32.348 -2.784 1.00 57.25 244 TRP A N 1
ATOM 1934 C CA . TRP A 1 244 ? 27.813 33.380 -3.753 1.00 57.25 244 TRP A CA 1
ATOM 1935 C C . TRP A 1 244 ? 27.381 34.790 -3.325 1.00 57.25 244 TRP A C 1
ATOM 1937 O O . TRP A 1 244 ? 26.246 34.935 -2.815 1.00 57.25 244 TRP A O 1
#

pLDDT: mean 74.71, std 15.88, range [30.98, 94.94]

Nearest PDB structures (foldseek):
  7qqf-assembly2_B  TM=7.385E-01  e=1.159E-09  Homo sapiens
  7qqh-assembly1_A  TM=7.330E-01  e=1.935E-09  Homo sapiens
  7qqg-assembly2_C  TM=7.555E-01  e=8.496E-09  Homo sapiens
  8t7z-assembly1_B  TM=5.300E-01  e=7.415E-06  Klebsiella aerogenes KCTC 2190
  8t7z-assembly1_E  TM=5.343E-01  e=1.043E-05  Klebsiella aerogenes KCTC 2190

Solvent-accessible surface area (backbone atoms only — not comparable to full-atom values): 14414 Å² total; per-residue (Å²): 111,47,76,58,52,85,71,56,100,65,76,66,37,72,38,93,61,52,87,78,48,56,98,58,46,47,44,32,30,44,90,70,37,34,35,39,38,36,35,61,74,54,78,59,95,73,26,46,31,36,36,40,39,36,40,36,64,33,60,76,41,52,50,26,38,34,38,65,41,72,97,38,54,31,38,67,60,30,70,55,65,75,78,45,54,59,55,66,84,83,69,93,62,66,62,59,36,61,82,35,69,70,48,78,67,43,70,76,35,30,70,62,66,50,60,43,36,40,31,71,73,8,39,36,41,39,40,67,85,92,53,74,41,28,38,20,24,44,54,91,46,81,58,18,44,31,46,31,38,70,67,66,49,102,84,43,83,49,60,70,84,47,63,48,59,49,59,38,35,44,33,37,23,96,40,46,68,57,37,48,68,74,70,38,78,81,64,73,65,78,59,97,77,58,64,95,83,76,78,74,93,85,66,83,79,81,71,77,85,77,90,52,67,46,78,68,41,52,53,54,48,54,54,51,49,35,71,74,61,36,76,91,59,60,68,94,70,81,89,80,64,91,81,95

Sequence (244 aa):
MHLGMGLGGDAGLLCLRQMELDYDELCMEWKGKARLYVSLQQHISGVQCYNFMWSSLLTQTEHRDCFSLAGASWYGMGDGFTWPLNRPAGEDQPFSVNRTAYVTGAGPFGRILRRTWYSSAGAVIHVPYELPLFVSVDSEEPGSLCLSVAHQEQYYRVPPEEYLELNYSVCTADTLKLVRNEVGPRGRKMGENEPQGTTPLLAFFRPDPFTDFSQAGLFKFLEKLDTVYGKSRRPEYVVLDQSW

Radius of gyration: 23.89 Å; Cα contacts (8 Å, |Δi|>4): 452; chains: 1; bounding box: 66×53×46 Å

InterPro domains:
  IPR050985 Alpha-glycosidase and related enzymes [PTHR43053] (23-181)